Protein AF-A0A7G1ICQ4-F1 (afdb_monomer)

Radius of gyration: 21.96 Å; Cα contacts (8 Å, |Δi|>4): 229; chains: 1; bounding box: 60×56×54 Å

Solvent-accessible surface area (backbone atoms only — not comparable to full-atom values): 13120 Å² total; per-residue (Å²): 96,62,34,91,87,81,59,48,76,36,83,44,78,69,48,77,73,53,69,44,53,67,93,74,69,78,76,54,86,82,47,74,84,52,91,80,72,65,41,74,46,39,30,30,34,24,90,85,79,64,53,70,44,66,67,87,81,74,56,69,68,77,73,56,33,74,75,59,79,82,56,67,66,77,36,67,70,52,43,52,49,32,46,55,47,48,54,52,51,30,64,76,69,65,58,37,68,91,41,75,49,75,39,78,70,33,45,39,30,58,51,56,55,49,40,49,74,68,53,23,43,44,38,44,36,35,75,36,59,59,34,38,52,49,26,57,56,56,43,56,76,70,74,54,89,87,85,85,87,83,90,84,92,73,93,80,81,96,73,89,79,79,67,66,59,87,53,70,85,72,82,80,75,80,80,91,76,90,81,83,85,82,86,73,82,82,85,80,80,83,89,75,88,77,85,84,84,79,86,132

InterPro domains:
  IPR013630 Methyltransferase putative zinc binding domain [PF08421] (3-64)
  IPR029063 S-adenosyl-L-methionine-dependent methyltransferase superfamily [G3DSA:3.40.50.150] (57-157)
  IPR029063 S-adenosyl-L-methionine-dependent methyltransferase superfamily [SSF53335] (33-138)
  IPR038576 Methyltransferase putative zinc binding domain superfamily [G3DSA:6.20.50.110] (1-53)

Secondary structure (DSSP, 8-state):
-B-TTT--B--EEEEEEEEE--TT-PPPTTGGGSPPP-EEEEEEE-TTT--EEE---S-HHHHS-TT----GGG-HHHHHHHHHHHHHHHHHHT--TT--EEEET-TTSTTHHHHHHTT--EEEE-S-HHHHHHHHHHHHHTT------S-------SSS------------PPPP-------PPP----------PPP-

Structure (mmCIF, N/CA/C/O backbone):
data_AF-A0A7G1ICQ4-F1
#
_entry.id   AF-A0A7G1ICQ4-F1
#
loop_
_atom_site.group_PDB
_atom_site.id
_atom_site.type_symbol
_atom_site.label_atom_id
_atom_site.label_alt_id
_atom_site.label_comp_id
_atom_site.label_asym_id
_atom_site.label_entity_id
_atom_site.label_seq_id
_atom_site.pdbx_PDB_ins_code
_atom_site.Cartn_x
_atom_site.Cartn_y
_atom_site.Cartn_z
_atom_sit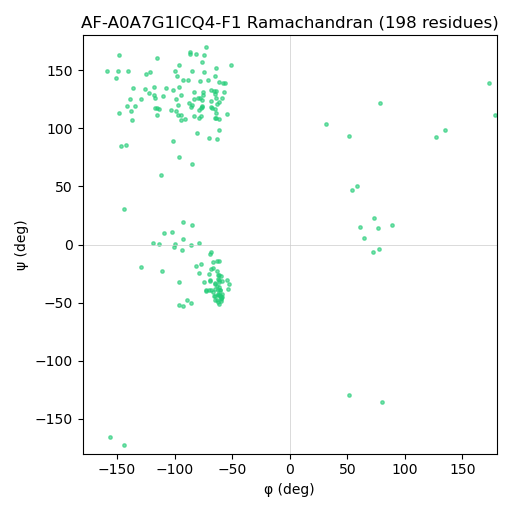e.occupancy
_atom_site.B_iso_or_equiv
_atom_site.auth_seq_id
_atom_site.auth_comp_id
_atom_site.auth_asym_id
_atom_site.auth_atom_id
_atom_site.pdbx_PDB_model_num
ATOM 1 N N . MET A 1 1 ? -2.504 -4.068 -21.170 1.00 90.88 1 MET A N 1
ATOM 2 C CA . MET A 1 1 ? -3.040 -4.763 -19.963 1.00 90.88 1 MET A CA 1
ATOM 3 C C . MET A 1 1 ? -4.542 -4.487 -19.790 1.00 90.88 1 MET A C 1
ATOM 5 O O . MET A 1 1 ? -5.072 -3.654 -20.520 1.00 90.88 1 MET A O 1
ATOM 9 N N . LYS A 1 2 ? -5.242 -5.153 -18.853 1.00 95.88 2 LYS A N 1
ATOM 10 C CA . LYS A 1 2 ? -6.619 -4.782 -18.449 1.00 95.88 2 LYS A CA 1
ATOM 11 C C . LYS A 1 2 ? -6.579 -3.827 -17.253 1.00 95.88 2 LYS A C 1
ATOM 13 O O . LYS A 1 2 ? -5.766 -4.018 -16.357 1.00 95.88 2 LYS A O 1
ATOM 18 N N . CYS A 1 3 ? -7.468 -2.838 -17.227 1.00 96.88 3 CYS A N 1
ATOM 19 C CA . CYS A 1 3 ? -7.590 -1.898 -16.115 1.00 96.88 3 CYS A CA 1
ATOM 20 C C . CYS A 1 3 ? -8.014 -2.628 -14.836 1.00 96.88 3 CYS A C 1
ATOM 22 O O . CYS A 1 3 ? -9.066 -3.271 -14.833 1.00 96.88 3 CYS A O 1
ATOM 24 N N . ARG A 1 4 ? -7.256 -2.468 -13.743 1.00 96.25 4 ARG A N 1
ATOM 25 C CA . ARG A 1 4 ? -7.543 -3.120 -12.450 1.00 96.25 4 ARG A CA 1
ATOM 26 C C . ARG A 1 4 ? -8.875 -2.699 -11.817 1.00 96.25 4 ARG A C 1
ATOM 28 O O . ARG A 1 4 ? -9.423 -3.447 -11.022 1.00 96.25 4 ARG A O 1
ATOM 35 N N . HIS A 1 5 ? -9.413 -1.531 -12.180 1.00 97.31 5 HIS A N 1
ATOM 36 C CA . HIS A 1 5 ? -10.691 -1.049 -11.646 1.00 97.31 5 HIS A CA 1
ATOM 37 C C . HIS A 1 5 ? -11.902 -1.438 -12.506 1.00 97.31 5 HIS A C 1
ATOM 39 O O . HIS A 1 5 ? -12.865 -1.996 -11.993 1.00 97.31 5 HIS A O 1
ATOM 45 N N . CYS A 1 6 ? -11.881 -1.144 -13.814 1.00 97.62 6 CYS A N 1
ATOM 46 C CA . CYS A 1 6 ? -13.064 -1.307 -14.678 1.00 97.62 6 CYS A CA 1
ATOM 47 C C . CYS A 1 6 ? -12.936 -2.394 -15.759 1.00 97.62 6 CYS A C 1
ATOM 49 O O . CYS A 1 6 ? -13.846 -2.554 -16.574 1.00 97.62 6 CYS A O 1
ATOM 51 N N . GLY A 1 7 ? -11.802 -3.098 -15.827 1.00 97.44 7 GLY A N 1
ATOM 52 C CA . GLY A 1 7 ? -11.557 -4.204 -16.760 1.00 97.44 7 GLY A CA 1
ATOM 53 C C . GLY A 1 7 ? -11.354 -3.820 -18.232 1.00 97.44 7 GLY A C 1
ATOM 54 O O . GLY A 1 7 ? -11.008 -4.688 -19.032 1.00 97.44 7 GLY A O 1
ATOM 55 N N . ALA A 1 8 ? -11.541 -2.549 -18.609 1.00 98.00 8 ALA A N 1
ATOM 56 C CA . ALA A 1 8 ? -11.315 -2.080 -19.978 1.00 98.00 8 ALA A CA 1
ATOM 57 C C . ALA A 1 8 ? -9.833 -2.217 -20.396 1.00 98.00 8 ALA A C 1
ATOM 59 O O . ALA A 1 8 ? -8.956 -2.130 -19.529 1.00 98.00 8 ALA A O 1
ATOM 60 N N . PRO A 1 9 ? -9.528 -2.397 -21.695 1.00 97.56 9 PRO A N 1
ATOM 61 C CA . PRO A 1 9 ? -8.155 -2.339 -22.192 1.00 97.56 9 PRO A CA 1
ATOM 62 C C . PRO A 1 9 ? -7.478 -1.009 -21.840 1.00 97.56 9 PRO A C 1
ATOM 64 O O . PRO A 1 9 ? -8.095 0.057 -21.909 1.00 97.56 9 PRO A O 1
ATOM 67 N N . VAL A 1 10 ? -6.209 -1.084 -21.439 1.00 97.50 10 VAL A N 1
ATOM 68 C CA . VAL A 1 10 ? -5.360 0.078 -21.155 1.00 97.50 10 VAL A CA 1
ATOM 69 C C . VAL A 1 10 ? -4.201 0.079 -22.142 1.00 97.50 10 VAL A C 1
ATOM 71 O O . VAL A 1 10 ? -3.404 -0.863 -22.155 1.00 97.50 10 VAL A O 1
ATOM 74 N N . GLU A 1 11 ? -4.147 1.134 -22.953 1.00 94.06 11 GLU A N 1
ATOM 75 C CA . GLU A 1 11 ? -3.219 1.280 -24.085 1.00 94.06 11 GLU A CA 1
ATOM 76 C C . GLU A 1 11 ? -2.461 2.616 -24.062 1.00 94.06 11 GLU A C 1
ATOM 78 O O . GLU A 1 11 ? -1.413 2.744 -24.689 1.00 94.06 11 GLU A O 1
ATOM 83 N N . HIS A 1 12 ? -2.962 3.619 -23.333 1.00 96.56 12 HIS A N 1
ATOM 84 C CA . HIS A 1 12 ? -2.341 4.939 -23.299 1.00 96.56 12 HIS A CA 1
ATOM 85 C C . HIS A 1 12 ? -1.235 4.991 -22.250 1.00 96.56 12 HIS A C 1
ATOM 87 O O . HIS A 1 12 ? -1.501 4.844 -21.054 1.00 96.56 12 HIS A O 1
ATOM 93 N N . SER A 1 13 ? -0.008 5.245 -22.705 1.00 96.88 13 SER A N 1
ATOM 94 C CA . SER A 1 13 ? 1.102 5.591 -21.820 1.00 96.88 13 SER A CA 1
ATOM 95 C C . SER A 1 13 ? 0.836 6.943 -21.160 1.00 96.88 13 SER A C 1
ATOM 97 O O . SER A 1 13 ? 0.450 7.901 -21.832 1.00 96.88 13 SER A O 1
ATOM 99 N N . PHE A 1 14 ? 1.014 6.999 -19.842 1.00 97.44 14 PHE A N 1
ATOM 100 C CA . PHE A 1 14 ? 0.982 8.232 -19.062 1.00 97.44 14 PHE A CA 1
ATOM 101 C C . PHE A 1 14 ? 2.407 8.756 -18.859 1.00 97.44 14 PHE A C 1
ATOM 103 O O . PHE A 1 14 ? 2.697 9.900 -19.197 1.00 97.44 14 PHE A O 1
ATOM 110 N N . VAL A 1 15 ? 3.309 7.899 -18.368 1.00 97.81 15 VAL A N 1
ATOM 111 C CA . VAL A 1 15 ? 4.748 8.177 -18.278 1.00 97.81 15 VAL A CA 1
ATOM 112 C C . VAL A 1 15 ? 5.549 6.876 -18.378 1.00 97.81 15 VAL A C 1
ATOM 114 O O . VAL A 1 15 ? 5.134 5.840 -17.855 1.00 97.81 15 VAL A O 1
ATOM 117 N N . ASP A 1 16 ? 6.704 6.937 -19.040 1.00 96.50 16 ASP A N 1
ATOM 118 C CA . ASP A 1 16 ? 7.713 5.872 -19.053 1.00 96.50 16 ASP A CA 1
ATOM 119 C C . ASP A 1 16 ? 8.977 6.404 -18.367 1.00 96.50 16 ASP A C 1
ATOM 121 O O . ASP A 1 16 ? 9.559 7.395 -18.814 1.00 96.50 16 ASP A O 1
ATOM 125 N N . LEU A 1 17 ? 9.357 5.782 -17.250 1.00 96.62 17 LEU A N 1
ATOM 126 C CA . LEU A 1 17 ? 10.527 6.148 -16.449 1.00 96.62 17 LEU A CA 1
ATOM 127 C C . LEU A 1 17 ? 11.716 5.202 -16.695 1.00 96.62 17 LEU A C 1
ATOM 129 O O . LEU A 1 17 ? 12.707 5.254 -15.969 1.00 96.62 17 LEU A O 1
ATOM 133 N N . GLY A 1 18 ? 11.644 4.346 -17.718 1.00 96.06 18 GLY A N 1
ATOM 134 C CA . GLY A 1 18 ? 12.684 3.381 -18.050 1.00 96.06 18 GLY A CA 1
ATOM 135 C C . GLY A 1 18 ? 12.629 2.142 -17.162 1.00 96.06 18 GLY A C 1
ATOM 136 O O . GLY A 1 18 ? 11.566 1.562 -16.955 1.00 96.06 18 GLY A O 1
ATOM 137 N N . PHE A 1 19 ? 13.789 1.703 -16.676 1.00 95.94 19 PHE A N 1
ATOM 138 C CA . PHE A 1 19 ? 13.932 0.514 -15.836 1.00 95.94 19 PHE A CA 1
ATOM 139 C C . PHE A 1 19 ? 14.478 0.913 -14.468 1.00 95.94 19 PHE A C 1
ATOM 141 O O . PHE A 1 19 ? 15.427 1.692 -14.395 1.00 95.94 19 PHE A O 1
ATOM 148 N N . ALA A 1 20 ? 13.901 0.367 -13.400 1.00 94.00 20 ALA A N 1
ATOM 149 C CA . ALA A 1 20 ? 14.304 0.647 -12.025 1.00 94.00 20 ALA A CA 1
ATOM 150 C C . ALA A 1 20 ? 14.258 -0.631 -11.165 1.00 94.00 20 ALA A C 1
ATOM 152 O O . ALA A 1 20 ? 13.432 -1.512 -11.442 1.00 94.00 20 ALA A O 1
ATOM 153 N N . PRO A 1 21 ? 15.123 -0.755 -10.145 1.00 92.50 21 PRO A N 1
ATOM 154 C CA . PRO A 1 21 ? 15.023 -1.832 -9.169 1.00 92.50 21 PRO A CA 1
ATOM 155 C C . PRO A 1 21 ? 13.850 -1.582 -8.201 1.00 92.50 21 PRO A C 1
ATOM 157 O O . PRO A 1 21 ? 13.347 -0.454 -8.111 1.00 92.50 21 PRO A O 1
ATOM 160 N N . PRO A 1 22 ? 13.387 -2.605 -7.459 1.00 90.62 22 PRO A N 1
ATOM 161 C CA . PRO A 1 22 ? 12.436 -2.407 -6.368 1.00 90.62 22 PRO A CA 1
ATOM 162 C C . PRO A 1 22 ? 12.977 -1.418 -5.328 1.00 90.62 22 PRO A C 1
ATOM 164 O O . PRO A 1 22 ? 14.092 -1.567 -4.839 1.00 90.62 22 PRO A O 1
ATOM 167 N N . SER A 1 23 ? 12.171 -0.427 -4.942 1.00 89.19 23 SER A N 1
ATOM 168 C CA . SER A 1 23 ? 12.633 0.701 -4.114 1.00 89.19 23 SER A CA 1
ATOM 169 C C . SER A 1 23 ? 13.158 0.312 -2.730 1.00 89.19 23 SER A C 1
ATOM 171 O O . SER A 1 23 ? 13.961 1.045 -2.159 1.00 89.19 23 SER A O 1
ATOM 173 N N . ASN A 1 24 ? 12.685 -0.814 -2.190 1.00 87.06 24 ASN A N 1
ATOM 174 C CA . ASN A 1 24 ? 12.998 -1.272 -0.835 1.00 87.06 24 ASN A CA 1
ATOM 175 C C . ASN A 1 24 ? 13.916 -2.509 -0.825 1.00 87.06 24 ASN A C 1
ATOM 177 O O . ASN A 1 24 ? 14.110 -3.108 0.230 1.00 87.06 24 ASN A O 1
ATOM 181 N N . ALA A 1 25 ? 14.474 -2.904 -1.975 1.00 86.75 25 ALA A N 1
ATOM 182 C CA . ALA A 1 25 ? 15.433 -4.004 -2.076 1.00 86.75 25 ALA A CA 1
ATOM 183 C C . ALA A 1 25 ? 16.858 -3.504 -1.784 1.00 86.75 25 ALA A C 1
ATOM 185 O O . ALA A 1 25 ? 17.694 -3.388 -2.677 1.00 86.75 25 ALA A O 1
ATOM 186 N N . TYR A 1 26 ? 17.122 -3.147 -0.525 1.00 88.00 26 TYR A N 1
ATOM 187 C CA . TYR A 1 26 ? 18.442 -2.676 -0.107 1.00 88.00 26 TYR A CA 1
ATOM 188 C C . TYR A 1 26 ? 19.495 -3.781 -0.254 1.00 88.00 26 TYR A C 1
ATOM 190 O O . TYR A 1 26 ? 19.292 -4.901 0.205 1.00 88.00 26 TYR A O 1
ATOM 198 N N . LEU A 1 27 ? 20.631 -3.447 -0.867 1.00 89.44 27 LEU A N 1
ATOM 199 C CA . LEU A 1 27 ? 21.744 -4.373 -1.079 1.00 89.44 27 LEU A CA 1
ATOM 200 C C . LEU A 1 27 ? 22.714 -4.361 0.106 1.00 89.44 27 LEU A C 1
ATOM 202 O O . LEU A 1 27 ? 23.044 -3.294 0.639 1.00 89.44 27 LEU A O 1
ATOM 206 N N . HIS A 1 28 ? 23.246 -5.527 0.473 1.00 89.44 28 HIS A N 1
ATOM 207 C CA . HIS A 1 28 ? 24.395 -5.612 1.367 1.00 89.44 28 HIS A CA 1
ATOM 208 C C . HIS A 1 28 ? 25.704 -5.382 0.604 1.00 89.44 28 HIS A C 1
ATOM 210 O O . HIS A 1 28 ? 25.773 -5.454 -0.623 1.00 89.44 28 HIS A O 1
ATOM 216 N N . ALA A 1 29 ? 26.788 -5.113 1.337 1.00 93.69 29 ALA A N 1
ATOM 217 C CA . ALA A 1 29 ? 28.098 -4.862 0.732 1.00 93.69 29 ALA A CA 1
ATOM 218 C C . ALA A 1 29 ? 28.594 -6.043 -0.127 1.00 93.69 29 ALA A C 1
ATOM 220 O O . ALA A 1 29 ? 29.299 -5.844 -1.118 1.00 93.69 29 ALA A O 1
ATOM 221 N N . GLU A 1 30 ? 28.217 -7.267 0.242 1.00 93.25 30 GLU A N 1
ATOM 222 C CA . GLU A 1 30 ? 28.532 -8.486 -0.505 1.00 93.25 30 GLU A CA 1
ATOM 223 C C . GLU A 1 30 ? 27.786 -8.569 -1.847 1.00 93.25 30 GLU A C 1
ATOM 225 O O . GLU A 1 30 ? 28.346 -9.083 -2.821 1.00 93.25 30 GLU A O 1
ATOM 230 N N . ASP A 1 31 ? 26.586 -7.986 -1.926 1.00 91.25 31 ASP A N 1
ATOM 231 C CA . ASP A 1 31 ? 25.706 -8.031 -3.098 1.00 91.25 31 ASP A CA 1
ATOM 232 C C . ASP A 1 31 ? 26.141 -7.088 -4.219 1.00 91.25 31 ASP A C 1
ATOM 234 O O . ASP A 1 31 ? 25.761 -7.274 -5.371 1.00 91.25 31 ASP A O 1
ATOM 238 N N . LEU A 1 32 ? 27.009 -6.115 -3.926 1.00 92.06 32 LEU A N 1
ATOM 239 C CA . LEU A 1 32 ? 27.441 -5.083 -4.880 1.00 92.06 32 LEU A CA 1
ATOM 240 C C . LEU A 1 32 ? 28.169 -5.630 -6.119 1.00 92.06 32 LEU A C 1
ATOM 242 O O . LEU A 1 32 ? 28.385 -4.902 -7.087 1.00 92.06 32 LEU A O 1
ATOM 246 N N . ARG A 1 33 ? 28.600 -6.897 -6.088 1.00 93.38 33 ARG A N 1
ATOM 247 C CA . ARG A 1 33 ? 29.229 -7.583 -7.230 1.00 93.38 33 ARG A CA 1
ATOM 248 C C . ARG A 1 33 ? 28.275 -8.515 -7.977 1.00 93.38 33 ARG A C 1
ATOM 250 O O . ARG A 1 33 ? 28.689 -9.127 -8.962 1.00 93.38 33 ARG A O 1
ATOM 257 N N . HIS A 1 34 ? 27.037 -8.646 -7.515 1.00 92.06 34 HIS A N 1
ATOM 258 C CA . HIS A 1 34 ? 26.006 -9.459 -8.142 1.00 92.06 34 HIS A CA 1
ATOM 259 C C . HIS A 1 34 ? 25.110 -8.604 -9.055 1.00 92.06 34 HIS A C 1
ATOM 261 O O . HIS A 1 34 ? 25.013 -7.391 -8.875 1.00 92.06 34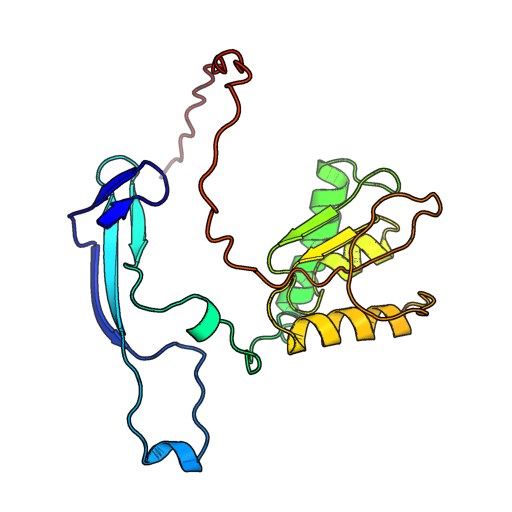 HIS A O 1
ATOM 267 N N . PRO A 1 35 ? 24.483 -9.206 -10.081 1.00 91.44 35 PRO A N 1
ATOM 268 C CA . PRO A 1 35 ? 23.499 -8.504 -10.896 1.00 91.44 35 PRO A CA 1
ATOM 269 C C . PRO A 1 35 ? 22.296 -8.053 -10.064 1.00 91.44 35 PRO A C 1
ATOM 271 O O . PRO A 1 35 ? 21.786 -8.818 -9.248 1.00 91.44 35 PRO A O 1
ATOM 274 N N . GLU A 1 36 ? 21.801 -6.850 -10.342 1.00 92.31 36 GLU A N 1
ATOM 275 C CA . GLU A 1 36 ? 20.601 -6.297 -9.717 1.00 92.31 36 GLU A CA 1
ATOM 276 C C . GLU A 1 36 ? 19.391 -6.412 -10.654 1.00 92.31 36 GLU A C 1
ATOM 278 O O . GLU A 1 36 ? 19.456 -6.083 -11.847 1.00 92.31 36 GLU A O 1
ATOM 283 N N . VAL A 1 37 ? 18.271 -6.886 -10.109 1.00 91.25 37 VAL A N 1
ATOM 284 C CA . VAL A 1 37 ? 17.022 -7.057 -10.857 1.00 91.25 37 VAL A CA 1
ATOM 285 C C . VAL A 1 37 ? 16.359 -5.702 -11.084 1.00 91.25 37 VAL A C 1
ATOM 287 O O . VAL A 1 37 ? 16.157 -4.928 -10.155 1.00 91.25 37 VAL A O 1
ATOM 290 N N . HIS A 1 38 ? 15.967 -5.449 -12.331 1.00 94.19 38 HIS A N 1
ATOM 291 C CA . HIS A 1 38 ? 15.269 -4.237 -12.743 1.00 94.19 38 HIS A CA 1
ATOM 292 C C . HIS A 1 38 ? 13.954 -4.578 -13.445 1.00 94.19 38 HIS A C 1
ATOM 294 O O . HIS A 1 38 ? 13.879 -5.546 -14.206 1.00 94.19 38 HIS A O 1
ATOM 300 N N . TYR A 1 39 ? 12.947 -3.727 -13.263 1.00 93.50 39 TYR A N 1
ATOM 301 C CA . TYR A 1 39 ? 11.642 -3.842 -13.912 1.00 93.50 39 TYR A CA 1
ATOM 302 C C . TYR A 1 39 ? 11.337 -2.584 -14.733 1.00 93.50 39 TYR A C 1
ATOM 304 O O . TYR A 1 39 ? 11.759 -1.490 -14.345 1.00 93.50 39 TYR A O 1
ATOM 312 N N . PRO A 1 40 ? 10.594 -2.692 -15.851 1.00 95.06 40 PRO A N 1
ATOM 313 C CA . PRO A 1 40 ? 10.087 -1.515 -16.543 1.00 95.06 40 PRO A CA 1
ATOM 314 C C . PRO A 1 40 ? 9.152 -0.716 -15.624 1.00 95.06 40 PRO A C 1
ATOM 316 O O . PRO A 1 40 ? 8.126 -1.226 -15.170 1.00 95.06 40 PRO A O 1
ATOM 319 N N . LEU A 1 41 ? 9.471 0.554 -15.389 1.00 95.12 41 LEU A N 1
ATOM 320 C CA . LEU A 1 41 ? 8.645 1.481 -14.626 1.00 95.12 41 LEU A CA 1
ATOM 321 C C . LEU A 1 41 ? 7.791 2.307 -15.589 1.00 95.12 41 LEU A C 1
ATOM 323 O O . LEU A 1 41 ? 8.052 3.478 -15.873 1.00 95.12 41 LEU A O 1
ATOM 327 N N . ARG A 1 42 ? 6.758 1.649 -16.115 1.00 95.12 42 ARG A N 1
ATOM 328 C CA . ARG A 1 42 ? 5.773 2.251 -17.014 1.00 95.12 42 ARG A CA 1
ATOM 329 C C . ARG A 1 42 ? 4.451 2.441 -16.310 1.00 95.12 42 ARG A C 1
ATOM 331 O O . ARG A 1 42 ? 3.939 1.535 -15.652 1.00 95.12 42 ARG A O 1
ATOM 338 N N . VAL A 1 43 ? 3.882 3.620 -16.499 1.00 96.94 43 VAL A N 1
ATOM 339 C CA . VAL A 1 43 ? 2.586 3.996 -15.957 1.00 96.94 43 VAL A CA 1
ATOM 340 C C . VAL A 1 43 ? 1.652 4.282 -17.119 1.00 96.94 43 VAL A C 1
ATOM 342 O O . VAL A 1 43 ? 1.966 5.069 -18.012 1.00 96.94 43 VAL A O 1
ATOM 345 N N . LEU A 1 44 ? 0.483 3.656 -17.096 1.00 97.38 44 LEU A N 1
ATOM 346 C CA . LEU A 1 44 ? -0.559 3.839 -18.092 1.00 97.38 44 LEU A CA 1
ATOM 347 C C . LEU A 1 44 ? -1.804 4.458 -17.467 1.00 97.38 44 LEU A C 1
ATOM 349 O O . LEU A 1 44 ? -2.027 4.370 -16.260 1.00 97.38 44 LEU A O 1
ATOM 353 N N . VAL A 1 45 ? -2.652 5.040 -18.310 1.00 98.25 45 VAL A N 1
ATOM 354 C CA . VAL A 1 45 ? -3.934 5.617 -17.902 1.00 98.25 45 VAL A CA 1
ATOM 355 C C . VAL A 1 45 ? -5.091 4.979 -18.663 1.00 98.25 45 VAL A C 1
ATOM 357 O O . VAL A 1 45 ? -5.089 4.851 -19.889 1.00 98.25 45 VAL A O 1
ATOM 360 N N . CYS A 1 46 ? -6.117 4.557 -17.927 1.00 98.12 46 CYS A N 1
ATOM 361 C CA . CYS A 1 46 ? -7.339 4.034 -18.525 1.00 98.12 46 CYS A CA 1
ATOM 362 C C . CYS A 1 46 ? -8.203 5.181 -19.071 1.00 98.12 46 CYS A C 1
ATOM 364 O O . CYS A 1 46 ? -8.701 5.987 -18.292 1.00 98.12 46 CYS A O 1
ATOM 366 N N . HIS A 1 47 ? -8.486 5.210 -20.376 1.00 97.31 47 HIS A N 1
ATOM 367 C CA . HIS A 1 47 ? -9.351 6.245 -20.972 1.00 97.31 47 HIS A CA 1
ATOM 368 C C . HIS A 1 47 ? -10.819 6.177 -20.508 1.00 97.31 47 HIS A C 1
ATOM 370 O O . HIS A 1 47 ? -11.584 7.110 -20.729 1.00 97.31 47 HIS A O 1
ATOM 376 N N . ARG A 1 48 ? -11.242 5.058 -19.898 1.00 98.12 48 ARG A N 1
ATOM 377 C CA . ARG A 1 48 ? -12.632 4.848 -19.469 1.00 98.12 48 ARG A CA 1
ATOM 378 C C . ARG A 1 48 ? -12.901 5.341 -18.050 1.00 98.12 48 ARG A C 1
ATOM 380 O O . ARG A 1 48 ? -13.916 5.985 -17.818 1.00 98.12 48 ARG A O 1
ATOM 387 N N . CYS A 1 49 ? -12.036 4.988 -17.099 1.00 97.88 49 CYS A N 1
ATOM 388 C CA . CYS A 1 49 ? -12.224 5.316 -15.680 1.00 97.88 49 CYS A CA 1
ATOM 389 C C . CYS A 1 49 ? -11.110 6.190 -15.096 1.00 97.88 49 CYS A C 1
ATOM 391 O O . CYS A 1 49 ? -11.130 6.454 -13.900 1.00 97.88 49 CYS A O 1
ATOM 393 N N . TRP A 1 50 ? -10.127 6.583 -15.909 1.00 97.75 50 TRP A N 1
ATOM 394 C CA . TRP A 1 50 ? -9.007 7.448 -15.530 1.00 97.75 50 TRP A CA 1
ATOM 395 C C . TRP A 1 50 ? -8.090 6.904 -14.430 1.00 97.75 50 TRP A C 1
ATOM 397 O O . TRP A 1 50 ? -7.265 7.640 -13.900 1.00 97.75 50 TRP A O 1
ATOM 407 N N . LEU A 1 51 ? -8.167 5.601 -14.127 1.00 98.25 51 LEU A N 1
ATOM 408 C CA . LEU A 1 51 ? -7.193 4.964 -13.244 1.00 98.25 51 LEU A CA 1
ATOM 409 C C . LEU A 1 51 ? -5.814 4.985 -13.912 1.00 98.25 51 LEU A C 1
ATOM 411 O O . LEU A 1 51 ? -5.610 4.337 -14.948 1.00 98.25 51 LEU A O 1
ATOM 415 N N . VAL A 1 52 ? -4.892 5.692 -13.268 1.00 97.81 52 VAL A N 1
ATOM 416 C CA . VAL A 1 52 ? -3.456 5.659 -13.536 1.00 97.81 52 VAL A CA 1
ATOM 417 C C . VAL A 1 52 ? -2.865 4.466 -12.784 1.00 97.81 52 VAL A C 1
ATOM 419 O O . VAL A 1 52 ? -3.102 4.314 -11.588 1.00 97.81 52 VAL A O 1
ATOM 422 N N . GLN A 1 53 ? -2.163 3.576 -13.482 1.00 96.75 53 GLN A N 1
ATOM 423 C CA . GLN A 1 53 ? -1.665 2.321 -12.914 1.00 96.75 53 GLN A CA 1
ATOM 424 C C . GLN A 1 53 ? -0.355 1.884 -13.566 1.00 96.75 53 GLN A C 1
ATOM 426 O O . GLN A 1 53 ? -0.120 2.152 -14.744 1.00 96.75 53 GLN A O 1
ATOM 431 N N . THR A 1 54 ? 0.480 1.194 -12.796 1.00 94.50 54 THR A N 1
ATOM 432 C CA . THR A 1 54 ? 1.664 0.504 -13.308 1.00 94.50 54 THR A CA 1
ATOM 433 C C . THR A 1 54 ? 1.277 -0.792 -14.009 1.00 94.50 54 THR A C 1
ATOM 435 O O . THR A 1 54 ? 0.229 -1.378 -13.727 1.00 94.50 54 THR A O 1
ATOM 438 N N . GLU A 1 55 ? 2.136 -1.263 -14.902 1.00 89.94 55 GLU A N 1
ATOM 439 C CA . GLU A 1 55 ? 2.119 -2.666 -15.320 1.00 89.94 55 GLU A CA 1
ATOM 440 C C . GLU A 1 55 ? 2.711 -3.548 -14.207 1.00 89.94 55 GLU A C 1
ATOM 442 O O . GLU A 1 55 ? 3.600 -3.111 -13.475 1.00 89.94 55 GLU A O 1
ATOM 447 N N . ASP A 1 56 ? 2.230 -4.787 -14.072 1.00 84.31 56 ASP A N 1
ATOM 448 C CA . ASP A 1 56 ? 2.801 -5.752 -13.124 1.00 84.31 56 ASP A CA 1
ATOM 449 C C . ASP A 1 56 ? 3.892 -6.574 -13.803 1.00 84.31 56 ASP A C 1
ATOM 451 O O . ASP A 1 56 ? 3.605 -7.447 -14.624 1.00 84.31 56 ASP A O 1
ATOM 455 N N . TYR A 1 57 ? 5.140 -6.298 -13.434 1.00 86.00 57 TYR A N 1
ATOM 456 C CA . TYR A 1 57 ? 6.298 -7.097 -13.838 1.00 86.00 57 TYR A CA 1
ATOM 457 C C . TYR A 1 57 ? 6.925 -7.876 -12.673 1.00 86.00 57 TYR A C 1
ATOM 459 O O . TYR A 1 57 ? 7.577 -8.888 -12.918 1.00 86.00 57 TYR A O 1
ATOM 467 N N . ALA A 1 58 ? 6.712 -7.428 -11.432 1.00 83.81 58 ALA A N 1
ATOM 468 C CA . ALA A 1 58 ? 7.190 -8.082 -10.216 1.00 83.81 58 ALA A CA 1
ATOM 469 C C . ALA A 1 58 ? 6.073 -8.898 -9.556 1.00 83.81 58 ALA A C 1
ATOM 471 O O . ALA A 1 58 ? 4.892 -8.543 -9.644 1.00 83.81 58 ALA A O 1
ATOM 472 N N . ARG A 1 59 ? 6.440 -9.986 -8.875 1.00 83.06 59 ARG A N 1
ATOM 473 C CA . ARG A 1 59 ? 5.495 -10.758 -8.052 1.00 83.06 59 ARG A CA 1
ATOM 474 C C . ARG A 1 59 ? 5.369 -10.142 -6.654 1.00 83.06 59 ARG A C 1
ATOM 476 O O . ARG A 1 59 ? 6.354 -9.599 -6.158 1.00 83.06 59 ARG A O 1
ATOM 483 N N . PRO A 1 60 ? 4.209 -10.235 -5.978 1.00 80.69 60 PRO A N 1
ATOM 484 C CA . PRO A 1 60 ? 4.051 -9.694 -4.626 1.00 80.69 60 PRO A CA 1
ATOM 485 C C . PRO A 1 60 ? 5.110 -10.201 -3.640 1.00 80.69 60 PRO A C 1
ATOM 487 O O . PRO A 1 60 ? 5.621 -9.426 -2.838 1.00 80.69 60 PRO A O 1
ATOM 490 N N . GLU A 1 61 ? 5.499 -11.472 -3.739 1.00 78.94 61 GLU A N 1
ATOM 491 C CA . GLU A 1 61 ? 6.490 -12.093 -2.854 1.00 78.94 61 GLU A CA 1
ATOM 492 C C . GLU A 1 61 ? 7.910 -11.530 -3.054 1.00 78.94 61 GLU A C 1
ATOM 494 O O . GLU A 1 61 ? 8.739 -11.627 -2.154 1.00 78.94 61 GLU A O 1
ATOM 499 N N . GLU A 1 62 ? 8.191 -10.922 -4.213 1.00 80.19 62 GLU A N 1
ATOM 500 C CA . GLU A 1 62 ? 9.462 -10.238 -4.501 1.00 80.19 62 GLU A CA 1
ATOM 501 C C . GLU A 1 62 ? 9.511 -8.837 -3.869 1.00 80.19 62 GLU A C 1
ATOM 503 O O . GLU A 1 62 ? 10.591 -8.319 -3.600 1.00 80.19 62 GLU A O 1
ATOM 508 N N . LEU A 1 63 ? 8.349 -8.219 -3.623 1.00 79.94 63 LEU A N 1
ATOM 509 C CA . LEU A 1 63 ? 8.232 -6.869 -3.059 1.00 79.94 63 LEU A CA 1
ATOM 510 C C . LEU A 1 63 ? 8.024 -6.881 -1.537 1.00 79.94 63 LEU A C 1
ATOM 512 O O . LEU A 1 63 ? 8.483 -5.974 -0.844 1.00 79.94 63 LEU A O 1
ATOM 516 N N . PHE A 1 64 ? 7.346 -7.907 -1.023 1.00 78.69 64 PHE A N 1
ATOM 517 C CA . PHE A 1 64 ? 7.033 -8.099 0.396 1.00 78.69 64 PHE A CA 1
ATOM 518 C C . PHE A 1 64 ? 7.803 -9.303 0.952 1.00 78.69 64 PHE A C 1
ATOM 520 O O . PHE A 1 64 ? 7.217 -10.301 1.378 1.00 78.69 64 PHE A O 1
ATOM 527 N N . SER A 1 65 ? 9.135 -9.234 0.883 1.00 77.25 65 SER A N 1
ATOM 528 C CA . SER A 1 65 ? 10.014 -10.284 1.403 1.00 77.25 65 SER A CA 1
ATOM 529 C C . SER A 1 65 ? 10.051 -10.291 2.939 1.00 77.25 65 SER A C 1
ATOM 531 O O . SER A 1 65 ? 9.573 -9.375 3.607 1.00 77.25 65 SER A O 1
ATOM 533 N N . ALA A 1 66 ? 10.655 -11.329 3.524 1.00 70.44 66 ALA A N 1
ATOM 534 C CA . ALA A 1 66 ? 10.870 -11.398 4.972 1.00 70.44 66 ALA A CA 1
ATOM 535 C C . ALA A 1 66 ? 11.721 -10.228 5.510 1.00 70.44 66 ALA A C 1
ATOM 537 O O . ALA A 1 66 ? 11.544 -9.827 6.661 1.00 70.44 66 ALA A O 1
ATOM 538 N N . ASP A 1 67 ? 12.580 -9.660 4.660 1.00 69.94 67 ASP A N 1
ATOM 539 C CA . ASP A 1 67 ? 13.484 -8.551 4.977 1.00 69.94 67 ASP A CA 1
ATOM 540 C C . ASP A 1 67 ? 12.873 -7.178 4.656 1.00 69.94 67 ASP A C 1
ATOM 542 O O . ASP A 1 67 ? 13.589 -6.187 4.510 1.00 69.94 67 ASP A O 1
ATOM 546 N N . TYR A 1 68 ? 11.544 -7.095 4.532 1.00 72.50 68 TYR A N 1
ATOM 547 C CA . TYR A 1 68 ? 10.844 -5.832 4.328 1.00 72.50 68 TYR A CA 1
ATOM 548 C C . TYR A 1 68 ? 11.224 -4.828 5.427 1.00 72.50 68 TYR A C 1
ATOM 550 O O . TYR A 1 68 ? 10.906 -4.992 6.606 1.00 72.50 68 TYR A O 1
ATOM 558 N N . ALA A 1 69 ? 11.939 -3.781 5.021 1.00 75.38 69 ALA A N 1
ATOM 559 C CA . ALA A 1 69 ? 12.626 -2.879 5.940 1.00 75.38 69 ALA A CA 1
ATOM 560 C C . ALA A 1 69 ? 11.745 -1.737 6.475 1.00 75.38 69 ALA A C 1
ATOM 562 O O . ALA A 1 69 ? 12.223 -0.896 7.238 1.00 75.38 69 ALA A O 1
ATOM 563 N N . TYR A 1 70 ? 10.477 -1.658 6.063 1.00 80.50 70 TYR A N 1
ATOM 564 C CA . TYR A 1 70 ? 9.622 -0.519 6.383 1.00 80.50 70 TYR A CA 1
ATOM 565 C C . TYR A 1 70 ? 8.696 -0.802 7.573 1.00 80.50 70 TYR A C 1
ATOM 567 O O . TYR A 1 70 ? 7.772 -1.614 7.496 1.00 80.50 70 TYR A O 1
ATOM 575 N N . PHE A 1 71 ? 8.930 -0.058 8.653 1.00 84.38 71 PHE A N 1
ATOM 576 C CA . PHE A 1 71 ? 8.129 -0.052 9.875 1.00 84.38 71 PHE A CA 1
ATOM 577 C C . PHE A 1 71 ? 7.446 1.307 10.019 1.00 84.38 71 PHE A C 1
ATOM 579 O O . PHE A 1 71 ? 8.118 2.337 10.159 1.00 84.38 71 PHE A O 1
ATOM 586 N N . SER A 1 72 ? 6.116 1.328 9.987 1.00 85.00 72 SER A N 1
ATOM 587 C CA . SER A 1 72 ? 5.322 2.559 10.049 1.00 85.00 72 SER A CA 1
ATOM 588 C C . SER A 1 72 ? 5.512 3.324 11.359 1.00 85.00 72 SER A C 1
ATOM 590 O O . SER A 1 72 ? 5.442 4.554 11.368 1.00 85.00 72 SER A O 1
ATOM 592 N N . SER A 1 73 ? 5.809 2.632 12.461 1.00 84.50 73 SER A N 1
ATOM 593 C CA . SER A 1 73 ? 6.037 3.259 13.767 1.00 84.50 73 SER A CA 1
ATOM 594 C C . SER A 1 73 ? 7.326 4.082 13.873 1.00 84.50 73 SER A C 1
ATOM 596 O O . SER A 1 73 ? 7.500 4.809 14.851 1.00 84.50 73 SER A O 1
ATOM 598 N N . THR A 1 74 ? 8.211 4.036 12.872 1.00 87.94 74 THR A N 1
ATOM 599 C CA . THR A 1 74 ? 9.462 4.820 12.862 1.00 87.94 74 THR A CA 1
ATOM 600 C C . THR A 1 74 ? 9.241 6.333 12.767 1.00 87.94 74 THR A C 1
ATOM 602 O O . THR A 1 74 ? 10.119 7.107 13.146 1.00 87.94 74 THR A O 1
ATOM 605 N N . SER A 1 75 ? 8.073 6.777 12.293 1.00 92.56 75 SER A N 1
ATOM 606 C CA . SER A 1 75 ? 7.724 8.193 12.161 1.00 92.56 75 SER A CA 1
ATOM 607 C C . SER A 1 75 ? 6.779 8.641 13.279 1.00 92.56 75 SER A C 1
ATOM 609 O O . SER A 1 75 ? 5.626 8.216 13.342 1.00 92.56 75 SER A O 1
ATOM 611 N N . SER A 1 76 ? 7.234 9.560 14.137 1.00 92.94 76 SER A N 1
ATOM 612 C CA . SER A 1 76 ? 6.396 10.117 15.210 1.00 92.94 76 SER A CA 1
ATOM 613 C C . SER A 1 76 ? 5.184 10.878 14.669 1.00 92.94 76 SER A C 1
ATOM 615 O O . SER A 1 76 ? 4.082 10.722 15.185 1.00 92.94 76 SER A O 1
ATOM 617 N N . THR A 1 77 ? 5.355 11.635 13.583 1.00 95.75 77 THR A N 1
ATOM 618 C CA . THR A 1 77 ? 4.253 12.357 12.930 1.00 95.75 77 THR A CA 1
ATOM 619 C C . THR A 1 77 ? 3.222 11.402 12.331 1.00 95.75 77 THR A C 1
ATOM 621 O O . THR A 1 77 ? 2.028 11.692 12.355 1.00 95.75 77 THR A O 1
ATOM 624 N N . TRP A 1 78 ? 3.653 10.239 11.833 1.00 95.69 78 TRP A N 1
ATOM 625 C CA . TRP A 1 78 ? 2.740 9.1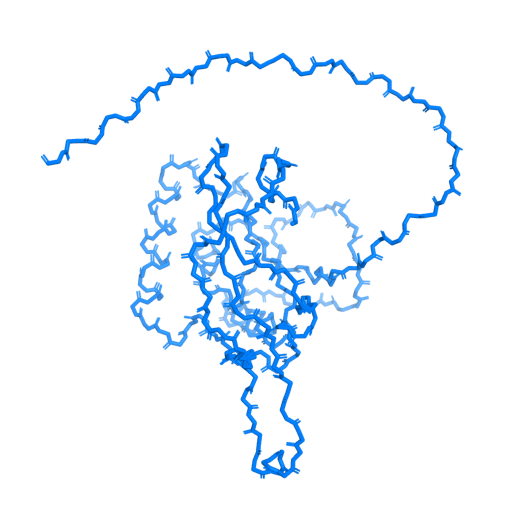99 11.362 1.00 95.69 78 TRP A CA 1
ATOM 626 C C . TRP A 1 78 ? 1.973 8.537 12.510 1.00 95.69 78 TRP A C 1
ATOM 628 O O . TRP A 1 78 ? 0.775 8.294 12.386 1.00 95.69 78 TRP A O 1
ATOM 638 N N . LEU A 1 79 ? 2.627 8.303 13.651 1.00 95.00 79 LEU A N 1
ATOM 639 C CA . LEU A 1 79 ? 1.967 7.796 14.856 1.00 95.00 79 LEU A CA 1
ATOM 640 C C . LEU A 1 79 ? 0.909 8.768 15.392 1.00 95.00 79 LEU A C 1
ATOM 642 O O . LEU A 1 79 ? -0.192 8.341 15.733 1.00 95.00 79 LEU A O 1
ATOM 646 N N . GLU A 1 80 ? 1.218 10.064 15.431 1.00 96.38 80 GLU A N 1
ATOM 647 C CA . GLU A 1 80 ? 0.263 11.112 15.812 1.00 96.38 80 GLU A CA 1
ATOM 648 C C . GLU A 1 80 ? -0.926 11.162 14.847 1.00 96.38 80 GLU A C 1
ATOM 650 O O . GLU A 1 80 ? -2.081 11.220 15.276 1.00 96.38 80 GLU A O 1
ATOM 655 N N . HIS A 1 81 ? -0.658 11.070 13.541 1.00 97.56 81 HIS A N 1
ATOM 656 C CA . HIS A 1 81 ? -1.704 10.984 12.529 1.00 97.56 81 HIS A CA 1
ATOM 657 C C . HIS A 1 81 ? -2.596 9.752 12.730 1.00 97.56 81 HIS A C 1
ATOM 659 O O . HIS A 1 81 ? -3.819 9.873 12.683 1.00 97.56 81 HIS A O 1
ATOM 665 N N . ALA A 1 82 ? -2.007 8.583 12.991 1.00 97.25 82 ALA A N 1
ATOM 666 C CA . ALA A 1 82 ? -2.736 7.337 13.204 1.00 97.25 82 ALA A CA 1
ATOM 667 C C . ALA A 1 82 ? -3.649 7.403 14.434 1.00 97.25 82 ALA A C 1
ATOM 669 O O . ALA A 1 82 ? -4.802 6.982 14.357 1.00 97.25 82 ALA A O 1
ATOM 670 N N . ALA A 1 83 ? -3.161 7.975 15.539 1.00 97.50 83 ALA A N 1
ATOM 671 C CA . ALA A 1 83 ? -3.963 8.196 16.738 1.00 97.50 83 ALA A CA 1
ATOM 672 C C . ALA A 1 83 ? -5.136 9.147 16.455 1.00 97.50 83 ALA A C 1
ATOM 674 O O . ALA A 1 83 ? -6.288 8.802 16.707 1.00 97.50 83 ALA A O 1
ATOM 675 N N . SER A 1 84 ? -4.868 10.295 15.820 1.00 98.31 84 SER A N 1
ATOM 676 C CA . SER A 1 84 ? -5.915 11.257 15.452 1.00 98.31 84 SER A CA 1
ATOM 677 C C . SER A 1 84 ? -6.956 10.660 14.499 1.00 98.31 84 SER A C 1
ATOM 679 O O . SER A 1 84 ? -8.152 10.918 14.641 1.00 98.31 84 SER A O 1
ATOM 681 N N . TYR A 1 85 ? -6.521 9.841 13.538 1.00 98.31 85 TYR A N 1
ATOM 682 C CA . TYR A 1 85 ? -7.418 9.123 12.642 1.00 98.31 85 TYR A CA 1
ATOM 683 C C . TYR A 1 85 ? -8.273 8.098 13.396 1.00 98.31 85 TYR A C 1
ATOM 685 O O . TYR A 1 85 ? -9.479 8.040 13.151 1.00 98.31 85 TYR A O 1
ATOM 693 N N . ALA A 1 86 ? -7.681 7.320 14.308 1.00 98.12 86 ALA A N 1
ATOM 694 C CA . ALA A 1 86 ? -8.389 6.323 15.109 1.00 98.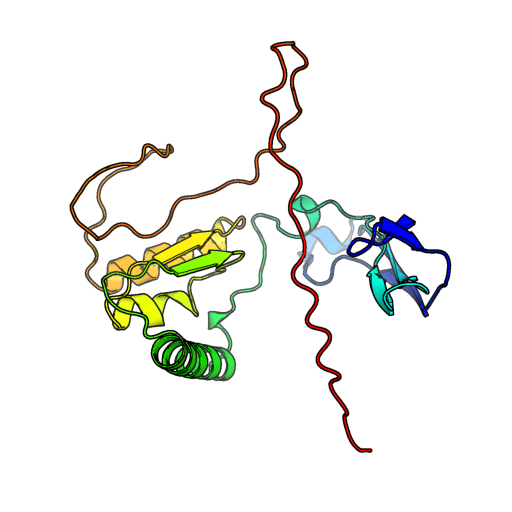12 86 ALA A CA 1
ATOM 695 C C . ALA A 1 86 ? -9.483 6.963 15.978 1.00 98.12 86 ALA A C 1
ATOM 697 O O . ALA A 1 86 ? -10.610 6.465 15.989 1.00 98.12 86 ALA A O 1
ATOM 698 N N . ASP A 1 87 ? -9.193 8.095 16.621 1.00 98.19 87 ASP A N 1
ATOM 699 C CA . ASP A 1 87 ? -10.180 8.858 17.395 1.00 98.19 87 ASP A CA 1
ATOM 700 C C . ASP A 1 87 ? -11.323 9.350 16.495 1.00 98.19 87 ASP A C 1
ATOM 702 O O . ASP A 1 87 ? -12.500 9.081 16.753 1.00 98.19 87 ASP A O 1
ATOM 706 N N . MET A 1 88 ? -10.976 10.001 15.379 1.00 98.56 88 MET A N 1
ATOM 707 C CA . MET A 1 88 ? -11.947 10.550 14.430 1.00 98.56 88 MET A CA 1
ATOM 708 C C . MET A 1 88 ? -12.865 9.470 13.850 1.00 98.56 88 MET A C 1
ATOM 710 O O . MET A 1 88 ? -14.081 9.662 13.780 1.00 98.56 88 MET A O 1
ATOM 714 N N . ILE A 1 89 ? -12.312 8.332 13.418 1.00 98.38 89 ILE A N 1
ATOM 715 C CA . ILE A 1 89 ? -13.110 7.278 12.787 1.00 98.38 89 ILE A CA 1
ATOM 716 C C . ILE A 1 89 ? -13.951 6.514 13.813 1.00 98.38 89 ILE A C 1
ATOM 718 O O . ILE A 1 89 ? -15.074 6.116 13.493 1.00 98.38 89 ILE A O 1
ATOM 722 N N . THR A 1 90 ? -13.452 6.372 15.046 1.00 98.19 90 THR A N 1
ATOM 723 C CA . THR A 1 90 ? -14.201 5.808 16.175 1.00 98.19 90 THR A CA 1
ATOM 724 C C . THR A 1 90 ? -15.441 6.638 16.457 1.00 98.19 90 THR A C 1
ATOM 726 O O . THR A 1 90 ? -16.540 6.088 16.501 1.00 98.19 90 THR A O 1
ATOM 729 N N . GLU A 1 91 ? -15.306 7.961 16.554 1.00 98.25 91 GLU A N 1
ATOM 730 C CA . GLU A 1 91 ? -16.451 8.852 16.748 1.00 98.25 91 GLU A CA 1
ATOM 731 C C . GLU A 1 91 ? -17.392 8.824 15.537 1.00 98.25 91 GLU A C 1
ATOM 733 O O . GLU A 1 91 ? -18.601 8.632 15.675 1.00 98.25 91 GLU A O 1
ATOM 738 N N . ARG A 1 92 ? -16.855 8.948 14.320 1.00 98.38 92 ARG A N 1
ATOM 739 C CA . ARG A 1 92 ? -17.663 9.017 13.096 1.00 98.38 92 ARG A CA 1
ATOM 740 C C . ARG A 1 92 ? -18.522 7.774 12.868 1.00 98.38 92 ARG A C 1
ATOM 742 O O . ARG A 1 92 ? -19.643 7.900 12.377 1.00 98.38 92 ARG A O 1
ATOM 749 N N . LEU A 1 93 ? -17.991 6.590 13.162 1.00 98.06 93 LEU A N 1
ATOM 750 C CA . LEU A 1 93 ? -18.687 5.314 12.970 1.00 98.06 93 LEU A CA 1
ATOM 751 C C . LEU A 1 93 ? -19.307 4.769 14.262 1.00 98.06 93 LEU A C 1
ATOM 753 O O . LEU A 1 93 ? -19.929 3.710 14.218 1.00 98.06 93 LEU A O 1
ATOM 757 N N . GLN A 1 94 ? -19.164 5.491 15.381 1.00 98.06 94 GLN A N 1
ATOM 758 C CA . GLN A 1 94 ? -19.623 5.083 16.712 1.00 98.06 94 GLN A CA 1
ATOM 759 C C . GLN A 1 94 ? -19.077 3.699 17.101 1.00 98.06 94 GLN A C 1
ATOM 761 O O . GLN A 1 94 ? -19.817 2.814 17.537 1.00 98.06 94 GLN A O 1
ATOM 766 N N . LEU A 1 95 ? -17.773 3.496 16.888 1.00 97.81 95 LEU A N 1
ATOM 767 C CA . LEU A 1 95 ? -17.110 2.236 17.212 1.00 97.81 95 LEU A CA 1
ATOM 768 C C . LEU A 1 95 ? -16.994 2.074 18.729 1.00 97.81 95 LEU A C 1
ATOM 770 O O . LEU A 1 95 ? -16.728 3.026 19.460 1.00 97.81 95 LEU A O 1
ATOM 774 N N . GLY A 1 96 ? -17.173 0.846 19.202 1.00 94.81 96 GLY A N 1
ATOM 775 C CA . GLY A 1 96 ? -17.051 0.510 20.616 1.00 94.81 96 GLY A CA 1
ATOM 776 C C . GLY A 1 96 ? -16.719 -0.962 20.817 1.00 94.81 96 GLY A C 1
ATOM 777 O O . GLY A 1 96 ? -16.377 -1.672 19.875 1.00 94.81 96 GLY A O 1
ATOM 778 N N . SER A 1 97 ? -16.872 -1.457 22.042 1.00 93.88 97 SER A N 1
ATOM 779 C CA . SER A 1 97 ? -16.529 -2.845 22.396 1.00 93.88 97 SER A CA 1
ATOM 780 C C . SER A 1 97 ? -17.354 -3.921 21.675 1.00 93.88 97 SER A C 1
ATOM 782 O O . SER A 1 97 ? -16.999 -5.095 21.718 1.00 93.88 97 SER A O 1
ATOM 784 N N . GLN A 1 98 ? -18.463 -3.537 21.034 1.00 95.25 98 GLN A N 1
ATOM 785 C CA . GLN A 1 98 ? -19.297 -4.417 20.203 1.00 95.25 98 GLN A CA 1
ATOM 786 C C . GLN A 1 98 ? -18.925 -4.367 18.712 1.00 95.25 98 GLN A C 1
ATOM 788 O O . GLN A 1 98 ? -19.500 -5.094 17.905 1.00 95.25 98 GLN A O 1
ATOM 793 N N . SER A 1 99 ? -17.998 -3.491 18.333 1.00 96.88 99 SER A N 1
ATOM 794 C CA . SER A 1 99 ? -17.441 -3.414 16.986 1.00 96.88 99 SER A CA 1
ATOM 795 C C . SER A 1 99 ? -16.265 -4.381 16.838 1.00 96.88 99 SER A C 1
ATOM 797 O O . SER A 1 99 ? -15.705 -4.859 17.821 1.00 96.88 99 SER A O 1
ATOM 799 N N . PHE A 1 100 ? -15.873 -4.652 15.595 1.00 95.12 100 PHE A N 1
ATOM 800 C CA . PHE A 1 100 ? -14.673 -5.424 15.291 1.00 95.12 100 PHE A CA 1
ATOM 801 C C . PHE A 1 100 ? -13.933 -4.764 14.129 1.00 95.12 100 PHE A C 1
ATOM 803 O O . PHE A 1 100 ? -14.475 -4.667 13.026 1.00 95.12 100 PHE A O 1
ATOM 810 N N . VAL A 1 101 ? -12.724 -4.264 14.384 1.00 96.25 101 VAL A N 1
ATOM 811 C CA . VAL A 1 101 ? -11.916 -3.547 13.388 1.00 96.25 101 VAL A CA 1
ATOM 812 C C . VAL A 1 101 ? -10.953 -4.516 12.716 1.00 96.25 101 VAL A C 1
ATOM 814 O O . VAL A 1 101 ? -10.207 -5.216 13.390 1.00 96.25 101 VAL A O 1
ATOM 817 N N . ILE A 1 102 ? -10.940 -4.539 11.386 1.00 96.44 102 ILE A N 1
ATOM 818 C CA . ILE A 1 102 ? -9.964 -5.318 10.620 1.00 96.44 102 ILE A CA 1
ATOM 819 C C . ILE A 1 102 ? -9.109 -4.358 9.804 1.00 96.44 102 ILE A C 1
ATOM 821 O O . ILE A 1 102 ? -9.649 -3.553 9.045 1.00 96.44 102 ILE A O 1
ATOM 825 N N . GLU A 1 103 ? -7.791 -4.461 9.945 1.00 95.44 103 GLU A N 1
ATOM 826 C CA . GLU A 1 103 ? -6.827 -3.720 9.131 1.00 95.44 103 GLU A CA 1
ATOM 827 C C . GLU A 1 103 ? -6.084 -4.677 8.193 1.00 95.44 103 GLU A C 1
ATOM 829 O O . GLU A 1 103 ? -5.525 -5.685 8.623 1.00 95.44 103 GLU A O 1
ATOM 834 N N . VAL A 1 104 ? -6.078 -4.358 6.899 1.00 94.69 104 VAL A N 1
ATOM 835 C CA . VAL A 1 104 ? -5.293 -5.074 5.884 1.00 94.69 104 VAL A CA 1
ATOM 836 C C . VAL A 1 104 ? -3.983 -4.329 5.667 1.00 94.69 104 VAL A C 1
ATOM 838 O O . VAL A 1 104 ? -4.012 -3.112 5.506 1.00 94.69 104 VAL A O 1
ATOM 841 N N . ALA A 1 105 ? -2.872 -5.066 5.607 1.00 90.31 105 ALA A N 1
ATOM 842 C CA . ALA A 1 105 ? -1.510 -4.531 5.623 1.00 90.31 105 ALA A CA 1
ATOM 843 C C . ALA A 1 105 ? -1.241 -3.704 6.892 1.00 90.31 105 ALA A C 1
ATOM 845 O O . ALA A 1 105 ? -0.792 -2.561 6.828 1.00 90.31 105 ALA A O 1
ATOM 846 N N . SER A 1 106 ? -1.554 -4.293 8.054 1.00 91.31 106 SER A N 1
ATOM 847 C CA . SER A 1 106 ? -1.465 -3.626 9.361 1.00 91.31 106 SER A CA 1
ATOM 848 C C . SER A 1 106 ? -0.038 -3.312 9.820 1.00 91.31 106 SER A C 1
ATOM 850 O O . SER A 1 106 ? 0.145 -2.664 10.853 1.00 91.31 106 SER A O 1
ATOM 852 N N . ASN A 1 107 ? 0.977 -3.778 9.083 1.00 91.31 107 ASN A N 1
ATOM 853 C CA . ASN A 1 107 ? 2.387 -3.552 9.368 1.00 91.31 107 ASN A CA 1
ATOM 854 C C . ASN A 1 107 ? 2.731 -3.932 10.822 1.00 91.31 107 ASN A C 1
ATOM 856 O O . ASN A 1 107 ? 2.401 -5.027 11.274 1.00 91.31 107 ASN A O 1
ATOM 860 N N . ASP A 1 108 ? 3.397 -3.042 11.550 1.00 89.50 108 ASP A N 1
ATOM 861 C CA . ASP A 1 108 ? 3.823 -3.196 12.940 1.00 89.50 108 ASP A CA 1
ATOM 862 C C . ASP A 1 108 ? 2.742 -2.815 13.969 1.00 89.50 108 ASP A C 1
ATOM 864 O O . ASP A 1 108 ? 3.044 -2.600 15.144 1.00 89.50 108 ASP A O 1
ATOM 868 N N . GLY A 1 109 ? 1.476 -2.731 13.542 1.00 91.38 109 GLY A N 1
ATOM 869 C CA . GLY A 1 109 ? 0.326 -2.485 14.414 1.00 91.38 109 GLY A CA 1
ATOM 870 C C . GLY A 1 109 ? 0.181 -1.031 14.871 1.00 91.38 109 GLY A C 1
ATOM 871 O O . GLY A 1 109 ? -0.592 -0.751 15.794 1.00 91.38 109 GLY A O 1
ATOM 872 N N . TYR A 1 110 ? 0.896 -0.096 14.234 1.00 93.00 110 TYR A N 1
ATOM 873 C CA . TYR A 1 110 ? 0.927 1.321 14.608 1.00 93.00 110 TYR A CA 1
ATOM 874 C C . TYR A 1 110 ? -0.460 1.977 14.727 1.00 93.00 110 TYR A C 1
ATOM 876 O O . TYR A 1 110 ? -0.640 2.858 15.574 1.00 93.00 110 TYR A O 1
ATOM 884 N N . LEU A 1 111 ? -1.426 1.562 13.896 1.00 95.56 111 LEU A N 1
ATOM 885 C CA . LEU A 1 111 ? -2.801 2.051 13.924 1.00 95.56 111 LEU A CA 1
ATOM 886 C C . LEU A 1 111 ? -3.656 1.268 14.929 1.00 95.56 111 LEU A C 1
ATOM 888 O O . LEU A 1 111 ? -4.316 1.875 15.776 1.00 95.56 111 LEU A O 1
ATOM 892 N N . LEU A 1 112 ? -3.629 -0.066 14.866 1.00 94.88 112 LEU A N 1
ATOM 893 C CA . LEU A 1 112 ? -4.498 -0.929 15.672 1.00 94.88 112 LEU A CA 1
ATOM 894 C C . LEU A 1 112 ? -4.305 -0.787 17.181 1.00 94.88 112 LEU A C 1
ATOM 896 O O . LEU A 1 112 ? -5.287 -0.885 17.918 1.00 94.88 112 LEU A O 1
ATOM 900 N N . LYS A 1 113 ? -3.097 -0.457 17.653 1.00 92.19 113 LYS A N 1
ATOM 901 C CA . LYS A 1 113 ? -2.851 -0.204 19.084 1.00 92.19 113 LYS A CA 1
ATOM 902 C C . LYS A 1 113 ? -3.788 0.856 19.684 1.00 92.19 113 LYS A C 1
ATOM 904 O O . LYS A 1 113 ? -4.126 0.771 20.861 1.00 92.19 113 LYS A O 1
ATOM 909 N N . ASN A 1 114 ? -4.238 1.827 18.882 1.00 95.38 114 ASN A N 1
ATOM 910 C CA . ASN A 1 114 ? -5.139 2.889 19.337 1.00 95.38 114 ASN A CA 1
ATOM 911 C C . ASN A 1 114 ? -6.561 2.349 19.575 1.00 95.38 114 ASN A C 1
ATOM 913 O O . ASN A 1 114 ? -7.183 2.672 20.583 1.00 95.38 114 ASN A O 1
ATOM 917 N N . PHE A 1 115 ? -7.051 1.456 18.706 1.00 94.25 115 PHE A N 1
ATOM 918 C CA . PHE A 1 115 ? -8.348 0.792 18.890 1.00 94.25 115 PHE A CA 1
ATOM 919 C C . PHE A 1 115 ? -8.327 -0.172 20.082 1.00 94.25 115 PHE A C 1
ATOM 921 O O . PHE A 1 115 ? -9.272 -0.189 20.871 1.00 94.25 115 PHE A O 1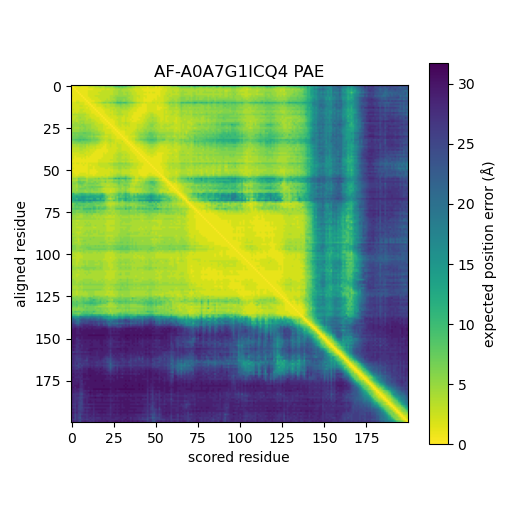
ATOM 928 N N . VAL A 1 116 ? -7.221 -0.901 20.274 1.00 91.06 116 VAL A N 1
ATOM 929 C CA . VAL A 1 116 ? -7.019 -1.753 21.458 1.00 91.06 116 VAL A CA 1
ATOM 930 C C . VAL A 1 116 ? -7.068 -0.924 22.742 1.00 91.06 116 VAL A C 1
ATOM 932 O O . VAL A 1 116 ? -7.780 -1.290 23.677 1.00 91.06 116 VAL A O 1
ATOM 935 N N . ALA A 1 117 ? -6.372 0.218 22.781 1.00 90.12 117 ALA A N 1
ATOM 936 C CA . ALA A 1 117 ? -6.390 1.126 23.928 1.00 90.12 117 ALA A CA 1
ATOM 937 C C . ALA A 1 117 ? -7.795 1.690 24.219 1.00 90.12 117 ALA A C 1
ATOM 939 O O . ALA A 1 117 ? -8.150 1.883 25.381 1.00 90.12 117 ALA A O 1
ATOM 940 N N . ALA A 1 118 ? -8.618 1.886 23.184 1.00 90.75 118 ALA A N 1
ATOM 941 C CA . ALA A 1 118 ? -10.022 2.284 23.303 1.00 90.75 118 ALA A CA 1
ATOM 942 C C . ALA A 1 118 ? -10.975 1.125 23.678 1.00 90.75 118 ALA A C 1
ATOM 944 O O . ALA A 1 118 ? -12.186 1.325 23.785 1.00 90.75 118 ALA A O 1
ATOM 945 N N . GLY A 1 119 ? -10.460 -0.094 23.882 1.00 90.50 119 GLY A N 1
ATOM 946 C CA . GLY A 1 119 ? -11.261 -1.272 24.220 1.00 90.50 119 GLY A CA 1
ATOM 947 C C . GLY A 1 119 ? -12.084 -1.822 23.051 1.00 90.50 119 GLY A C 1
ATOM 948 O O . GLY A 1 119 ? -13.097 -2.489 23.277 1.00 90.50 119 GLY A O 1
ATOM 949 N N . ILE A 1 120 ? -11.673 -1.537 21.814 1.00 93.50 120 ILE A N 1
ATOM 950 C CA . ILE A 1 120 ? -12.317 -2.009 20.588 1.00 93.50 120 ILE A CA 1
ATOM 951 C C . ILE A 1 120 ? -11.563 -3.253 20.087 1.00 93.50 120 ILE A C 1
ATOM 953 O O . ILE A 1 120 ? -10.368 -3.165 19.798 1.00 93.50 120 ILE A O 1
ATOM 957 N N . PRO A 1 121 ? -12.231 -4.413 19.964 1.00 91.31 121 PRO A N 1
ATOM 958 C CA . PRO A 1 121 ? -11.636 -5.614 19.385 1.00 91.31 121 PRO A CA 1
ATOM 959 C C . PRO A 1 121 ? -11.133 -5.392 17.953 1.00 91.31 121 PRO A C 1
ATOM 961 O O . PRO A 1 121 ? -11.827 -4.779 17.134 1.00 91.31 121 PRO A O 1
ATOM 964 N N . CYS A 1 122 ? -9.960 -5.937 17.622 1.00 93.50 122 CYS A N 1
ATOM 965 C CA . CYS A 1 122 ? -9.404 -5.804 16.281 1.00 93.50 122 CYS A CA 1
ATOM 966 C C . CYS A 1 122 ? -8.552 -6.989 15.808 1.00 93.50 122 CYS A C 1
ATOM 968 O O . CYS A 1 122 ? -8.079 -7.800 16.602 1.00 93.50 122 CYS A O 1
ATOM 970 N N . LEU A 1 123 ? -8.328 -7.047 14.495 1.00 91.38 123 LEU A N 1
ATOM 971 C CA . LEU A 1 123 ? -7.464 -8.003 13.808 1.00 91.38 123 LEU A CA 1
ATOM 972 C C . LEU A 1 123 ? -6.667 -7.290 12.712 1.00 91.38 123 LEU A C 1
ATOM 974 O O . LEU A 1 123 ? -7.253 -6.685 11.817 1.00 91.38 123 LEU A O 1
ATOM 978 N N . GLY A 1 124 ? -5.344 -7.414 12.737 1.00 91.25 124 GLY A N 1
ATOM 979 C CA . GLY A 1 124 ? -4.514 -7.034 11.599 1.00 91.25 124 GLY A CA 1
ATOM 980 C C . GLY A 1 124 ? -4.135 -8.224 10.733 1.00 91.25 124 GLY A C 1
ATOM 981 O O . GLY A 1 124 ? -3.928 -9.335 11.226 1.00 91.25 124 GLY A O 1
ATOM 982 N N . ILE A 1 125 ? -4.054 -7.971 9.432 1.00 90.12 125 ILE A N 1
ATOM 983 C CA . ILE A 1 125 ? -3.605 -8.909 8.410 1.00 90.12 125 ILE A CA 1
ATOM 984 C C . ILE A 1 125 ? -2.323 -8.338 7.812 1.00 90.12 125 ILE A C 1
ATOM 986 O O . ILE A 1 125 ? -2.369 -7.335 7.104 1.00 90.12 125 ILE A O 1
ATOM 990 N N . GLU A 1 126 ? -1.192 -8.989 8.069 1.00 87.00 126 GLU A N 1
ATOM 991 C CA . GLU A 1 126 ? 0.121 -8.556 7.591 1.00 87.00 126 GLU A CA 1
ATOM 992 C C . GLU A 1 126 ? 0.893 -9.753 7.008 1.00 87.00 126 GLU A C 1
ATOM 994 O O . GLU A 1 126 ? 1.124 -10.731 7.726 1.00 87.00 126 GLU A O 1
ATOM 999 N N . PRO A 1 127 ? 1.269 -9.725 5.713 1.00 81.81 127 PRO A N 1
ATOM 1000 C CA . PRO A 1 127 ? 2.035 -10.811 5.102 1.00 81.81 127 PRO A CA 1
ATOM 1001 C C . PRO A 1 127 ? 3.487 -10.893 5.598 1.00 81.81 127 PRO A C 1
ATOM 1003 O O . PRO A 1 127 ? 4.084 -11.972 5.556 1.00 81.81 127 PRO A O 1
ATOM 1006 N N . THR A 1 128 ? 4.061 -9.786 6.070 1.00 80.31 128 THR A N 1
ATOM 1007 C CA . THR A 1 128 ? 5.471 -9.701 6.454 1.00 80.31 128 THR A CA 1
ATOM 1008 C C . THR A 1 128 ? 5.695 -10.183 7.888 1.00 80.31 128 THR A C 1
ATOM 1010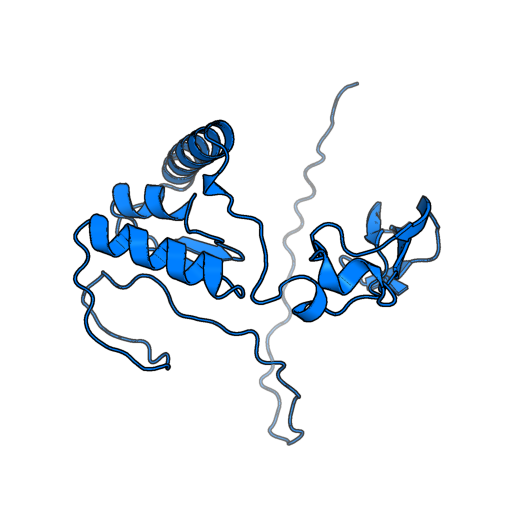 O O . THR A 1 128 ? 5.191 -9.614 8.855 1.00 80.31 128 THR A O 1
ATOM 1013 N N . THR A 1 129 ? 6.525 -11.218 8.042 1.00 81.31 129 THR A N 1
ATOM 1014 C CA . THR A 1 129 ? 6.807 -11.843 9.350 1.00 81.31 129 THR A CA 1
ATOM 1015 C C . THR A 1 129 ? 7.400 -10.864 10.370 1.00 81.31 129 THR A C 1
ATOM 1017 O O . THR A 1 129 ? 7.014 -10.888 11.536 1.00 81.31 129 THR A O 1
ATOM 1020 N N . SER A 1 130 ? 8.343 -10.014 9.954 1.00 79.94 130 SER A N 1
ATOM 1021 C CA . SER A 1 130 ? 9.075 -9.111 10.851 1.00 79.94 130 SER A CA 1
ATOM 1022 C C . SER A 1 130 ? 8.170 -8.046 11.477 1.00 79.94 130 SER A C 1
ATOM 1024 O O . SER A 1 130 ? 8.216 -7.826 12.687 1.00 79.94 130 SER A O 1
ATOM 1026 N N . THR A 1 131 ? 7.302 -7.425 10.679 1.00 78.44 131 THR A N 1
ATOM 1027 C CA . THR A 1 131 ? 6.363 -6.400 11.149 1.00 78.44 131 THR A CA 1
ATOM 1028 C C . THR A 1 131 ? 5.231 -7.018 11.966 1.00 78.44 131 THR A C 1
ATOM 1030 O O . THR A 1 131 ? 4.896 -6.488 13.022 1.00 78.44 131 THR A O 1
ATOM 1033 N N . ALA A 1 132 ? 4.719 -8.189 11.566 1.00 82.69 132 ALA A N 1
ATOM 1034 C CA . ALA A 1 132 ? 3.722 -8.918 12.351 1.00 82.69 132 ALA A CA 1
ATOM 1035 C C . ALA A 1 132 ? 4.244 -9.274 13.758 1.00 82.69 132 ALA A C 1
ATOM 1037 O O . ALA A 1 132 ? 3.572 -9.012 14.753 1.00 82.69 132 ALA A O 1
ATOM 1038 N N . ALA A 1 133 ? 5.480 -9.776 13.862 1.00 83.56 133 ALA A N 1
ATOM 1039 C CA . ALA A 1 133 ? 6.102 -10.076 15.153 1.00 83.56 133 ALA A CA 1
ATOM 1040 C C . ALA A 1 133 ? 6.302 -8.817 16.021 1.00 83.56 133 ALA A C 1
ATOM 1042 O O . ALA A 1 133 ? 6.147 -8.870 17.243 1.00 83.56 133 ALA A O 1
ATOM 1043 N N . ALA A 1 134 ? 6.621 -7.671 15.407 1.00 82.12 134 ALA A N 1
ATOM 1044 C CA . ALA A 1 134 ? 6.731 -6.402 16.123 1.00 82.12 134 ALA A CA 1
ATOM 1045 C C . ALA A 1 134 ? 5.381 -5.938 16.698 1.00 82.12 134 ALA A C 1
ATOM 1047 O O . ALA A 1 134 ? 5.349 -5.447 17.828 1.00 82.12 134 ALA A O 1
ATOM 1048 N N . ALA A 1 135 ? 4.278 -6.139 15.969 1.00 81.75 135 ALA A N 1
ATOM 1049 C CA . ALA A 1 135 ? 2.929 -5.844 16.455 1.00 81.75 135 ALA A CA 1
ATOM 1050 C C . ALA A 1 135 ? 2.556 -6.718 17.671 1.00 81.75 135 ALA A C 1
ATOM 1052 O O . ALA A 1 135 ? 2.131 -6.200 18.705 1.00 81.75 135 ALA A O 1
ATOM 1053 N N . GLU A 1 136 ? 2.791 -8.032 17.592 1.00 82.56 136 GLU A N 1
ATOM 1054 C CA . GLU A 1 136 ? 2.511 -8.989 18.679 1.00 82.56 136 GLU A CA 1
ATOM 1055 C C . GLU A 1 136 ? 3.323 -8.686 19.956 1.00 82.56 136 GLU A C 1
ATOM 1057 O O . GLU A 1 136 ? 2.829 -8.803 21.084 1.00 82.56 136 GLU A O 1
ATOM 1062 N N . ALA A 1 137 ? 4.574 -8.242 19.804 1.00 78.19 137 ALA A N 1
ATOM 1063 C CA . ALA A 1 137 ? 5.427 -7.882 20.935 1.00 78.19 137 ALA A CA 1
ATOM 1064 C C . ALA A 1 137 ? 4.902 -6.661 21.719 1.00 78.19 137 ALA A C 1
ATOM 1066 O O . ALA A 1 137 ? 5.057 -6.608 22.943 1.00 78.19 137 ALA A O 1
ATOM 1067 N N . GLN A 1 138 ? 4.259 -5.698 21.048 1.00 68.94 138 GLN A N 1
ATOM 1068 C CA . GLN A 1 138 ? 3.665 -4.519 21.698 1.00 68.94 138 GLN A CA 1
ATOM 1069 C C . GLN A 1 138 ? 2.435 -4.882 22.548 1.00 68.94 138 GLN A C 1
ATOM 1071 O O . GLN A 1 138 ? 2.193 -4.277 23.596 1.00 68.94 138 GLN A O 1
ATOM 1076 N N . GLU A 1 139 ? 1.683 -5.912 22.156 1.00 59.66 139 GLU A N 1
ATOM 1077 C CA . GLU A 1 139 ? 0.533 -6.404 22.923 1.00 59.66 139 GLU A CA 1
ATOM 1078 C C . GLU A 1 139 ? 0.960 -7.026 24.259 1.00 59.66 139 GLU A C 1
ATOM 1080 O O . GLU A 1 139 ? 0.351 -6.763 25.300 1.00 59.66 139 GLU A O 1
ATOM 1085 N N . SER A 1 140 ? 2.061 -7.781 24.254 1.00 49.41 140 SER A N 1
ATOM 1086 C CA . SER A 1 140 ? 2.600 -8.423 25.462 1.00 49.41 140 SER A CA 1
ATOM 1087 C C . SER A 1 140 ? 3.027 -7.405 26.531 1.00 49.41 140 SER A C 1
ATOM 1089 O O . SER A 1 140 ? 2.992 -7.701 27.724 1.00 49.41 140 SER A O 1
ATOM 1091 N N . GLN A 1 141 ? 3.379 -6.181 26.128 1.00 45.25 141 GLN A N 1
ATOM 1092 C CA . GLN A 1 141 ? 3.691 -5.076 27.045 1.00 45.25 141 GLN A CA 1
ATOM 1093 C C . GLN A 1 141 ? 2.434 -4.363 27.571 1.00 45.25 141 GLN A C 1
ATOM 1095 O O . GLN A 1 141 ? 2.486 -3.703 28.607 1.00 45.25 141 GLN A O 1
ATOM 1100 N N . SER A 1 142 ? 1.298 -4.533 26.892 1.00 45.12 142 SER A N 1
ATOM 1101 C CA . SER A 1 142 ? 0.018 -3.880 27.192 1.00 45.12 142 SER A CA 1
ATOM 1102 C C . SER A 1 142 ? -0.896 -4.716 28.110 1.00 45.12 142 SER A C 1
ATOM 1104 O O . SER A 1 142 ? -2.023 -4.315 28.392 1.00 45.12 142 SER A O 1
ATOM 1106 N N . GLY A 1 143 ? -0.421 -5.868 28.607 1.00 37.00 143 GLY A N 1
ATOM 1107 C CA . GLY A 1 143 ? -1.135 -6.709 29.580 1.00 37.00 143 GLY A CA 1
ATOM 1108 C C . GLY A 1 143 ? -2.082 -7.765 28.988 1.00 37.00 143 GLY A C 1
ATOM 1109 O O . GLY A 1 143 ? -2.932 -8.287 29.713 1.00 37.00 143 GLY A O 1
ATOM 1110 N N . GLY A 1 144 ? -1.954 -8.100 27.698 1.00 40.72 144 GLY A N 1
ATOM 1111 C CA . GLY A 1 144 ? -2.656 -9.225 27.066 1.00 40.72 144 GLY A CA 1
ATOM 1112 C C . GLY A 1 144 ? -1.969 -10.563 27.365 1.00 40.72 144 GLY A C 1
ATOM 1113 O O . GLY A 1 144 ? -0.769 -10.711 27.157 1.00 40.72 144 GLY A O 1
ATOM 1114 N N . ASN A 1 145 ? -2.709 -11.543 27.891 1.00 36.62 145 ASN A N 1
ATOM 1115 C CA . ASN A 1 145 ? -2.160 -12.841 28.291 1.00 36.62 145 ASN A CA 1
ATOM 1116 C C . ASN A 1 145 ? -1.957 -13.744 27.056 1.00 36.62 145 ASN A C 1
ATOM 1118 O O . ASN A 1 145 ? -2.933 -14.224 26.477 1.00 36.62 145 ASN A O 1
ATOM 1122 N N . SER A 1 146 ? -0.707 -13.992 26.660 1.00 42.78 146 SER A N 1
ATOM 1123 C CA . SER A 1 146 ? -0.341 -14.850 25.528 1.00 42.78 146 SER A CA 1
ATOM 1124 C C . SER A 1 146 ? -0.042 -16.282 25.992 1.00 42.78 146 SER A C 1
ATOM 1126 O O . SER A 1 146 ? 0.950 -16.558 26.662 1.00 42.78 146 SER A O 1
ATOM 1128 N N . SER A 1 147 ? -0.899 -17.241 25.630 1.00 36.44 147 SER A N 1
ATOM 1129 C CA . SER A 1 147 ? -0.531 -18.664 25.684 1.00 36.44 147 SER A CA 1
ATOM 1130 C C . SER A 1 147 ? -1.239 -19.485 24.595 1.00 36.44 147 SER A C 1
ATOM 1132 O O . SER A 1 147 ? -2.454 -19.661 24.637 1.00 36.44 147 SER A O 1
ATOM 1134 N N . GLY A 1 148 ? -0.458 -20.002 23.629 1.00 30.00 148 GLY A N 1
ATOM 1135 C CA . GLY A 1 148 ? -0.846 -21.108 22.732 1.00 30.00 148 GLY A CA 1
ATOM 1136 C C . GLY A 1 148 ? -0.521 -20.935 21.234 1.00 30.00 148 GLY A C 1
ATOM 1137 O O . GLY A 1 148 ? -1.302 -20.341 20.504 1.00 30.00 148 GLY A O 1
ATOM 1138 N N . ASN A 1 149 ? 0.591 -21.530 20.780 1.00 34.81 149 ASN A N 1
ATOM 1139 C CA . ASN A 1 149 ? 0.940 -21.872 19.374 1.00 34.81 149 ASN A CA 1
ATOM 1140 C C . ASN A 1 149 ? 0.338 -23.281 19.047 1.00 34.81 149 ASN A C 1
ATOM 1142 O O . ASN A 1 149 ? 0.071 -23.968 20.039 1.00 34.81 149 ASN A O 1
ATOM 1146 N N . PRO A 1 150 ? 0.189 -23.828 17.804 1.00 35.25 150 PRO A N 1
ATOM 1147 C CA . PRO A 1 150 ? 0.723 -23.428 16.489 1.00 35.25 150 PRO A CA 1
ATOM 1148 C C . PRO A 1 150 ? -0.225 -23.590 15.263 1.00 35.25 150 PRO A C 1
ATOM 1150 O O . PRO A 1 150 ? -0.576 -24.704 14.894 1.00 35.25 150 PRO A O 1
ATOM 1153 N N . TRP A 1 151 ? -0.528 -22.469 14.590 1.00 34.84 151 TRP A N 1
ATOM 1154 C CA . TRP A 1 151 ? -1.182 -22.323 13.266 1.00 34.84 151 TRP A CA 1
ATOM 1155 C C . TRP A 1 151 ? -2.516 -23.072 13.054 1.00 34.84 151 TRP A C 1
ATOM 1157 O O . TRP A 1 151 ? -2.470 -24.211 12.629 1.00 34.84 151 TRP A O 1
ATOM 1167 N N . ASP A 1 152 ? -3.684 -22.452 13.289 1.00 31.86 152 ASP A N 1
ATOM 1168 C CA . ASP A 1 152 ? -4.908 -22.658 12.473 1.00 31.86 152 ASP A CA 1
ATOM 1169 C C . ASP A 1 152 ? -6.137 -21.950 13.072 1.00 31.86 152 ASP A C 1
ATOM 1171 O O . ASP A 1 152 ? -6.351 -21.915 14.285 1.00 31.86 152 ASP A O 1
ATOM 1175 N N . ILE A 1 153 ? -6.940 -21.344 12.195 1.00 39.53 153 ILE A N 1
ATOM 1176 C CA . ILE A 1 153 ? -8.212 -20.697 12.527 1.00 39.53 153 ILE A CA 1
ATOM 1177 C C . ILE A 1 153 ? -9.262 -21.789 12.748 1.00 39.53 153 ILE A C 1
ATOM 1179 O O . ILE A 1 153 ? -9.552 -22.542 11.824 1.00 39.53 153 ILE A O 1
ATOM 1183 N N . ASP A 1 154 ? -9.917 -21.795 13.911 1.00 26.41 154 ASP A N 1
ATOM 1184 C CA . ASP A 1 154 ? -11.301 -22.265 13.996 1.00 26.41 154 ASP A CA 1
ATOM 1185 C C . ASP A 1 154 ? -12.109 -21.309 14.884 1.00 26.41 154 ASP A C 1
ATOM 1187 O O . ASP A 1 154 ? -11.914 -21.206 16.096 1.00 26.41 154 ASP A O 1
ATOM 1191 N N . TRP A 1 155 ? -12.966 -20.520 14.237 1.00 34.31 155 TRP A N 1
ATOM 1192 C CA . TRP A 1 155 ? -13.928 -19.621 14.871 1.00 34.31 155 TRP A CA 1
ATOM 1193 C C . TRP A 1 155 ? -15.103 -20.467 15.371 1.00 34.31 155 TRP A C 1
ATOM 1195 O O . TRP A 1 155 ? -15.860 -20.992 14.553 1.00 34.31 155 TRP A O 1
ATOM 1205 N N . PRO A 1 156 ? -15.291 -20.628 16.691 1.00 34.38 156 PRO A N 1
ATOM 1206 C CA . PRO A 1 156 ? -15.966 -19.615 17.512 1.00 34.38 156 PRO A CA 1
ATOM 1207 C C . PRO A 1 156 ? -15.338 -19.512 18.926 1.00 34.38 156 PRO A C 1
ATOM 1209 O O . PRO A 1 156 ? -14.341 -20.166 19.187 1.00 34.38 156 PRO A O 1
ATOM 1212 N N . VAL A 1 157 ? -15.942 -18.736 19.849 1.00 35.59 157 VAL A N 1
ATOM 1213 C CA . VAL A 1 157 ? -15.817 -18.759 21.345 1.00 35.59 157 VAL A CA 1
ATOM 1214 C C . VAL A 1 157 ? -15.473 -17.359 21.902 1.00 35.59 157 VAL A C 1
ATOM 1216 O O . VAL A 1 157 ? -14.346 -16.883 21.867 1.00 35.59 157 VAL A O 1
ATOM 1219 N N . LYS A 1 158 ? -16.487 -16.571 22.275 1.00 29.91 158 LYS A N 1
ATOM 1220 C CA . LYS A 1 158 ? -17.136 -16.505 23.607 1.00 29.91 158 LYS A CA 1
ATOM 1221 C C . LYS A 1 158 ? -16.411 -15.748 24.731 1.00 29.91 158 LYS A C 1
ATOM 1223 O O . LYS A 1 158 ? -17.067 -15.552 25.738 1.00 29.91 158 LYS A O 1
ATOM 1228 N N . ASP A 1 159 ? -15.195 -15.219 24.551 1.00 33.09 159 ASP A N 1
ATOM 1229 C CA . ASP A 1 159 ? -14.546 -14.394 25.604 1.00 33.09 159 ASP A CA 1
ATOM 1230 C C . ASP A 1 159 ? -13.685 -13.208 25.096 1.00 33.09 159 ASP A C 1
ATOM 1232 O O . ASP A 1 159 ? -12.734 -12.769 25.739 1.00 33.09 159 ASP A O 1
ATOM 1236 N N . GLY A 1 160 ? -14.042 -12.630 23.944 1.00 36.66 160 GLY A N 1
ATOM 1237 C CA . GLY A 1 160 ? -13.856 -11.195 23.662 1.00 36.66 160 GLY A CA 1
ATOM 1238 C C . GLY A 1 160 ? -12.445 -10.588 23.583 1.00 36.66 160 GLY A C 1
ATOM 1239 O O . GLY A 1 160 ? -12.360 -9.372 23.446 1.00 36.66 160 GLY A O 1
ATOM 1240 N N . ARG A 1 161 ? -11.348 -11.352 23.653 1.00 37.44 161 ARG A N 1
ATOM 1241 C CA . ARG A 1 161 ? -9.973 -10.823 23.533 1.00 37.44 161 ARG A CA 1
ATOM 1242 C C . ARG A 1 161 ? -9.040 -11.828 22.848 1.00 37.44 161 ARG A C 1
ATOM 1244 O O . ARG A 1 161 ? -8.358 -12.595 23.519 1.00 37.44 161 ARG A O 1
ATOM 1251 N N . ARG A 1 162 ? -9.018 -11.844 21.514 1.00 38.81 162 ARG A N 1
ATOM 1252 C CA . ARG A 1 162 ? -7.877 -12.358 20.736 1.00 38.81 162 ARG A CA 1
ATOM 1253 C C . ARG A 1 162 ? -7.589 -11.405 19.592 1.00 38.81 162 ARG A C 1
ATOM 1255 O O . ARG A 1 162 ? -8.516 -10.960 18.920 1.00 38.81 162 ARG A O 1
ATOM 1262 N N . ILE A 1 163 ? -6.308 -11.121 19.424 1.00 48.62 163 ILE A N 1
ATOM 1263 C CA . ILE A 1 163 ? -5.750 -10.155 18.497 1.00 48.62 163 ILE A CA 1
ATOM 1264 C C . ILE A 1 163 ? -4.720 -10.948 17.674 1.00 48.62 163 ILE A C 1
ATOM 1266 O O . ILE A 1 163 ? -3.971 -11.744 18.236 1.00 48.62 163 ILE A O 1
ATOM 1270 N N . TRP A 1 164 ? -4.750 -10.776 16.351 1.00 46.38 164 TRP A N 1
ATOM 1271 C CA . TRP A 1 164 ? -3.809 -11.324 15.355 1.00 46.38 164 TRP A CA 1
ATOM 1272 C C . TRP A 1 164 ? -3.977 -12.804 14.959 1.00 46.38 164 TRP A C 1
ATOM 1274 O O . TRP A 1 164 ? -3.879 -13.737 15.752 1.00 46.38 164 TRP A O 1
ATOM 1284 N N . SER A 1 165 ? -4.187 -13.022 13.660 1.00 36.97 165 SER A N 1
ATOM 1285 C CA . SER A 1 165 ? -4.039 -14.318 13.000 1.00 36.97 165 SER A CA 1
ATOM 1286 C C . SER A 1 165 ? -3.162 -14.123 11.772 1.00 36.97 165 SER A C 1
ATOM 1288 O O . SER A 1 165 ? -3.485 -13.305 10.909 1.00 36.97 165 SER A O 1
ATOM 1290 N N . ARG A 1 166 ? -2.075 -14.890 11.668 1.00 39.66 166 ARG A N 1
ATOM 1291 C CA . ARG A 1 166 ? -1.231 -14.943 10.472 1.00 39.66 166 ARG A CA 1
ATOM 1292 C C . ARG A 1 166 ? -2.062 -15.452 9.294 1.00 39.66 166 ARG A C 1
ATOM 1294 O O . ARG A 1 166 ? -2.372 -16.638 9.229 1.00 39.66 166 ARG A O 1
ATOM 1301 N N . VAL A 1 167 ? -2.394 -14.581 8.345 1.00 34.34 167 VAL A N 1
ATOM 1302 C CA . VAL A 1 167 ? -2.904 -15.005 7.035 1.00 34.34 167 VAL A CA 1
ATOM 1303 C C . VAL A 1 167 ? -1.751 -14.891 6.049 1.00 34.34 167 VAL A C 1
ATOM 1305 O O . VAL A 1 167 ? -1.528 -13.852 5.435 1.00 34.34 167 VAL A O 1
ATOM 1308 N N . THR A 1 168 ? -0.974 -15.966 5.917 1.00 31.70 168 THR A N 1
ATOM 1309 C CA . THR A 1 168 ? -0.053 -16.098 4.786 1.00 31.70 168 THR A CA 1
ATOM 1310 C C . THR A 1 168 ? -0.898 -16.275 3.528 1.00 31.70 168 THR A C 1
ATOM 1312 O O . THR A 1 168 ? -1.752 -17.160 3.471 1.00 31.70 168 THR A O 1
ATOM 1315 N N . MET A 1 169 ? -0.693 -15.400 2.543 1.00 27.19 169 MET A N 1
ATOM 1316 C CA . MET A 1 169 ? -1.422 -15.383 1.279 1.00 27.19 169 MET A CA 1
ATOM 1317 C C . MET A 1 169 ? -1.144 -16.691 0.517 1.00 27.19 169 MET A C 1
ATOM 1319 O O . MET A 1 169 ? -0.166 -16.816 -0.211 1.00 27.19 169 MET A O 1
ATOM 1323 N N . CYS A 1 170 ? -1.972 -17.713 0.737 1.00 22.95 170 CYS A N 1
ATOM 1324 C CA . CYS A 1 170 ? -1.897 -18.960 -0.010 1.00 22.95 170 CYS A CA 1
ATOM 1325 C C . CYS A 1 170 ? -2.531 -18.718 -1.382 1.00 22.95 170 CYS A C 1
ATOM 1327 O O . CYS A 1 170 ? -3.716 -18.394 -1.487 1.00 22.95 170 CYS A O 1
ATOM 1329 N N . THR A 1 171 ? -1.741 -18.860 -2.442 1.00 22.83 171 THR A N 1
ATOM 1330 C CA . THR A 1 171 ? -2.227 -18.900 -3.819 1.00 22.83 171 THR A CA 1
ATOM 1331 C C . THR A 1 171 ? -3.165 -20.097 -3.974 1.00 22.83 171 THR A C 1
ATOM 1333 O O . THR A 1 171 ? -2.739 -21.237 -4.147 1.00 22.83 171 THR A O 1
ATOM 1336 N N . LEU A 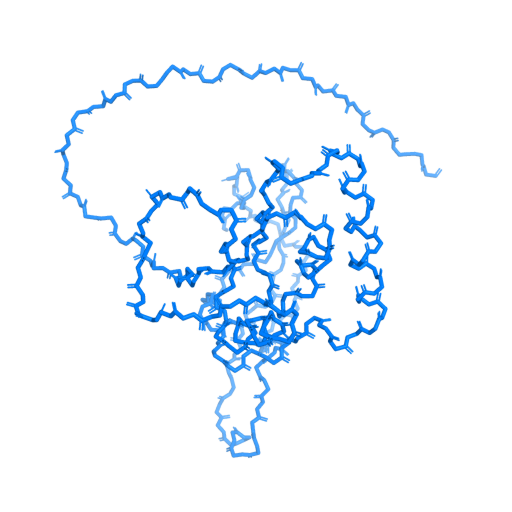1 172 ? -4.474 -19.851 -3.899 1.00 23.47 172 LEU A N 1
ATOM 1337 C CA . LEU A 1 172 ? -5.484 -20.861 -4.197 1.00 23.47 172 LEU A CA 1
ATOM 1338 C C . LEU A 1 172 ? -5.469 -21.139 -5.704 1.00 23.47 172 LEU A C 1
ATOM 1340 O O . LEU A 1 172 ? -6.152 -20.490 -6.495 1.00 23.47 172 LEU A O 1
ATOM 1344 N N . THR A 1 173 ? -4.673 -22.126 -6.108 1.00 22.28 173 THR A N 1
ATOM 1345 C CA . THR A 1 173 ? -4.912 -22.838 -7.361 1.00 22.28 173 THR A CA 1
ATOM 1346 C C . THR A 1 173 ? -6.209 -23.626 -7.199 1.00 22.28 173 THR A C 1
ATOM 1348 O O . THR A 1 173 ? -6.350 -24.465 -6.315 1.00 22.28 173 THR A O 1
ATOM 1351 N N . CYS A 1 174 ? -7.200 -23.285 -8.019 1.00 20.69 174 CYS A N 1
ATOM 1352 C CA . CYS A 1 174 ? -8.516 -23.912 -8.026 1.00 20.69 174 CYS A CA 1
ATOM 1353 C C . CYS A 1 174 ? -8.402 -25.363 -8.534 1.00 20.69 174 CYS A C 1
ATOM 1355 O O . CYS A 1 174 ? -8.012 -25.551 -9.691 1.00 20.69 174 CYS A O 1
ATOM 1357 N N . PRO A 1 175 ? -8.753 -26.394 -7.740 1.00 24.64 175 PRO A N 1
ATOM 1358 C CA . PRO A 1 175 ? -8.974 -27.722 -8.277 1.00 24.64 175 PRO A CA 1
ATOM 1359 C C . PRO A 1 175 ? -10.357 -27.749 -8.926 1.00 24.64 175 PRO A C 1
ATOM 1361 O O . PRO A 1 175 ? -11.380 -27.418 -8.327 1.00 24.64 175 PRO A O 1
ATOM 1364 N N . THR A 1 176 ? -10.374 -28.154 -10.183 1.00 31.44 176 THR A N 1
ATOM 1365 C CA . THR A 1 176 ? -11.574 -28.460 -10.949 1.00 31.44 176 THR A CA 1
ATOM 1366 C C . THR A 1 176 ? -12.318 -29.640 -10.316 1.00 31.44 176 THR A C 1
ATOM 1368 O O . THR A 1 176 ? -11.765 -30.728 -10.209 1.00 31.44 176 THR A O 1
ATOM 1371 N N . SER A 1 177 ? -13.578 -29.457 -9.906 1.00 26.25 177 SER A N 1
ATOM 1372 C CA . SER A 1 177 ? -14.656 -30.456 -10.071 1.00 26.25 177 SER A CA 1
ATOM 1373 C C . SER A 1 177 ? -15.996 -29.993 -9.476 1.00 26.25 177 SER A C 1
ATOM 1375 O O . SER A 1 177 ? -16.177 -29.851 -8.276 1.00 26.25 177 SER A O 1
ATOM 1377 N N . THR A 1 178 ? -16.936 -29.755 -10.393 1.00 34.66 178 THR A N 1
ATOM 1378 C CA . THR A 1 178 ? -18.345 -30.191 -10.379 1.00 34.66 178 THR A CA 1
ATOM 1379 C C . THR A 1 178 ? -19.079 -30.348 -9.038 1.00 34.66 178 THR A C 1
ATOM 1381 O O . THR A 1 178 ? -19.022 -31.418 -8.445 1.00 34.66 178 THR A O 1
ATOM 1384 N N . THR A 1 179 ? -19.942 -29.378 -8.7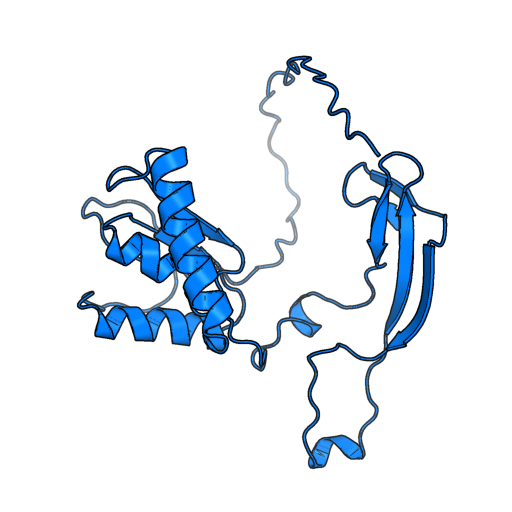12 1.00 29.38 179 THR A N 1
ATOM 1385 C CA . THR A 1 179 ? -21.345 -29.603 -8.294 1.00 29.38 179 THR A CA 1
ATOM 1386 C C . THR A 1 179 ? -22.175 -28.323 -8.512 1.00 29.38 179 THR A C 1
ATOM 1388 O O . THR A 1 179 ? -21.634 -27.223 -8.503 1.00 29.38 179 THR A O 1
ATOM 1391 N N . SER A 1 180 ? -23.466 -28.512 -8.794 1.00 29.48 180 SER A N 1
ATOM 1392 C CA . SER A 1 180 ? -24.461 -27.625 -9.426 1.00 29.48 180 SER A CA 1
ATOM 1393 C C . SER A 1 180 ? -24.636 -26.193 -8.870 1.00 29.48 180 SER A C 1
ATOM 1395 O O . SER A 1 180 ? -24.379 -25.957 -7.691 1.00 29.48 180 SER A O 1
ATOM 1397 N N . PRO A 1 181 ? -25.117 -25.236 -9.698 1.00 30.81 181 PRO A N 1
ATOM 1398 C CA . PRO A 1 181 ? -25.161 -23.818 -9.349 1.00 30.81 181 PRO A CA 1
ATOM 1399 C C . PRO A 1 181 ? -26.291 -23.514 -8.360 1.00 30.81 181 PRO A C 1
ATOM 1401 O O . PRO A 1 181 ? -27.449 -23.857 -8.586 1.00 30.81 181 PRO A O 1
ATOM 1404 N N . VAL A 1 182 ? -25.948 -22.834 -7.270 1.00 33.09 182 VAL A N 1
ATOM 1405 C CA . VAL A 1 182 ? -26.921 -22.108 -6.452 1.00 33.09 182 VAL A CA 1
ATOM 1406 C C . VAL A 1 182 ? -27.129 -20.758 -7.135 1.00 33.09 182 VAL A C 1
ATOM 1408 O O . VAL A 1 182 ? -26.203 -19.947 -7.197 1.00 33.09 182 VAL A O 1
ATOM 1411 N N . ASP A 1 183 ? -28.317 -20.550 -7.701 1.00 30.27 183 ASP A N 1
ATOM 1412 C CA . ASP A 1 183 ? -28.713 -19.290 -8.329 1.00 30.27 183 ASP A CA 1
ATOM 1413 C C . ASP A 1 183 ? -28.778 -18.173 -7.278 1.00 30.27 183 ASP A C 1
ATOM 1415 O O . ASP A 1 183 ? -29.676 -18.126 -6.435 1.00 30.27 183 ASP A O 1
ATOM 1419 N N . TRP A 1 184 ? -27.822 -17.248 -7.343 1.00 28.64 184 TRP A N 1
ATOM 1420 C CA . TRP A 1 184 ? -27.893 -15.979 -6.627 1.00 28.64 184 TRP A CA 1
ATOM 1421 C C . TRP A 1 184 ? -28.738 -14.988 -7.442 1.00 28.64 184 TRP A C 1
ATOM 1423 O O . TRP A 1 184 ? -28.485 -14.821 -8.638 1.00 28.64 184 TRP A O 1
ATOM 1433 N N . PRO A 1 185 ? -29.724 -14.297 -6.841 1.00 27.28 185 PRO A N 1
ATOM 1434 C CA . PRO A 1 185 ? -30.499 -13.295 -7.561 1.00 27.28 185 PRO A CA 1
ATOM 1435 C C . PRO A 1 185 ? -29.605 -12.113 -7.986 1.00 27.28 185 PRO A C 1
ATOM 1437 O O . PRO A 1 185 ? -28.686 -11.737 -7.251 1.00 27.28 185 PRO A O 1
ATOM 1440 N N . PRO A 1 186 ? -29.857 -11.494 -9.156 1.00 31.28 186 PRO A N 1
ATOM 1441 C CA . PRO A 1 186 ? -29.048 -10.387 -9.645 1.00 31.28 186 PRO A CA 1
ATOM 1442 C C . PRO A 1 186 ? -29.168 -9.168 -8.725 1.00 31.28 186 PRO A C 1
ATOM 1444 O O . PRO A 1 186 ? -30.262 -8.702 -8.405 1.00 31.28 186 PRO A O 1
ATOM 1447 N N . TYR A 1 187 ? -28.014 -8.629 -8.335 1.00 30.86 187 TYR A N 1
ATOM 1448 C CA . TYR A 1 187 ? -27.892 -7.407 -7.550 1.00 30.86 187 TYR A CA 1
ATOM 1449 C C . TYR A 1 187 ? -28.430 -6.207 -8.345 1.00 30.86 187 TYR A C 1
ATOM 1451 O O . TYR A 1 187 ? -27.825 -5.759 -9.322 1.00 30.86 187 TYR A O 1
ATOM 1459 N N . SER A 1 188 ? -29.583 -5.677 -7.937 1.00 35.22 188 SER A N 1
ATOM 1460 C CA . SER A 1 188 ? -30.129 -4.421 -8.449 1.00 35.22 188 SER A CA 1
ATOM 1461 C C . SER A 1 188 ? -29.381 -3.238 -7.831 1.00 35.22 188 SER A C 1
ATOM 1463 O O . SER A 1 188 ? -29.415 -3.038 -6.618 1.00 35.22 188 SER A O 1
ATOM 1465 N N . SER A 1 189 ? -28.719 -2.440 -8.666 1.00 31.22 189 SER A N 1
ATOM 1466 C CA . SER A 1 189 ? -28.010 -1.228 -8.255 1.00 31.22 189 SER A CA 1
ATOM 1467 C C . SER A 1 189 ? -28.971 -0.121 -7.791 1.00 31.22 189 SER A C 1
ATOM 1469 O O . SER A 1 189 ? -29.913 0.217 -8.514 1.00 31.22 189 SER A O 1
ATOM 1471 N N . PRO A 1 190 ? -28.723 0.544 -6.649 1.00 33.22 190 PRO A N 1
ATOM 1472 C CA . PRO A 1 190 ? -29.319 1.845 -6.393 1.00 33.22 190 PRO A CA 1
ATOM 1473 C C . PRO A 1 190 ? -28.539 2.909 -7.172 1.00 33.22 190 PRO A C 1
ATOM 1475 O O . PRO A 1 190 ? -27.359 3.160 -6.925 1.00 33.22 190 PRO A O 1
ATOM 1478 N N . LYS A 1 191 ? -29.209 3.552 -8.133 1.00 37.00 191 LYS A N 1
ATOM 1479 C CA . LYS A 1 191 ? -28.746 4.803 -8.740 1.00 37.00 191 LYS A CA 1
ATOM 1480 C C . LYS A 1 191 ? -28.721 5.895 -7.667 1.00 37.00 191 LYS A C 1
ATOM 1482 O O . LYS A 1 191 ? -29.776 6.354 -7.245 1.00 37.00 191 LYS A O 1
ATOM 1487 N N . ALA A 1 192 ? -27.536 6.375 -7.312 1.00 29.56 192 ALA A N 1
ATOM 1488 C CA . ALA A 1 192 ? -27.355 7.691 -6.709 1.00 29.56 192 ALA A CA 1
ATOM 1489 C C . ALA A 1 192 ? -26.060 8.307 -7.253 1.00 29.56 192 ALA A C 1
ATOM 1491 O O . ALA A 1 192 ? -24.980 8.160 -6.694 1.00 29.56 192 ALA A O 1
ATOM 1492 N N . ALA A 1 193 ? -26.175 8.967 -8.405 1.00 32.09 193 ALA A N 1
ATOM 1493 C CA . ALA A 1 193 ? -25.146 9.863 -8.905 1.00 32.09 193 ALA A CA 1
ATOM 1494 C C . ALA A 1 193 ? -25.299 11.212 -8.188 1.00 32.09 193 ALA A C 1
ATOM 1496 O O . ALA A 1 193 ? -26.106 12.042 -8.603 1.00 32.09 193 ALA A O 1
ATOM 1497 N N . SER A 1 194 ? -24.542 11.442 -7.117 1.00 30.66 194 SER A N 1
ATOM 1498 C CA . SER A 1 194 ? -24.332 12.791 -6.583 1.00 30.66 194 SER A CA 1
ATOM 1499 C C . SER A 1 194 ? -23.012 13.331 -7.127 1.00 30.66 194 SER A C 1
ATOM 1501 O O . SER A 1 194 ? -21.934 12.823 -6.822 1.00 30.66 194 SER A O 1
ATOM 1503 N N . ARG A 1 195 ? -23.131 14.337 -7.996 1.00 29.67 195 ARG A N 1
ATOM 1504 C CA . ARG A 1 195 ? -22.034 15.102 -8.594 1.00 29.67 195 ARG A CA 1
ATOM 1505 C C . ARG A 1 195 ? -21.202 15.771 -7.496 1.00 29.67 195 ARG A C 1
ATOM 1507 O O . ARG A 1 195 ? -21.753 16.528 -6.703 1.00 29.67 195 ARG A O 1
ATOM 1514 N N . TRP A 1 196 ? -19.892 15.548 -7.502 1.00 28.98 196 TRP A N 1
ATOM 1515 C CA . TRP A 1 196 ? -18.937 16.344 -6.734 1.00 28.98 196 TRP A CA 1
ATOM 1516 C C . TRP A 1 196 ? -18.397 17.448 -7.650 1.00 28.98 196 TRP A C 1
ATOM 1518 O O . TRP A 1 196 ? -17.652 17.168 -8.585 1.00 28.98 196 TRP A O 1
ATOM 1528 N N . ASN A 1 197 ? -18.831 18.689 -7.422 1.00 26.38 197 ASN A N 1
ATOM 1529 C CA . ASN A 1 197 ? -18.228 19.881 -8.022 1.00 26.38 197 ASN A CA 1
ATOM 1530 C C . ASN A 1 197 ? -17.079 20.338 -7.115 1.00 26.38 197 ASN A C 1
ATOM 1532 O O . ASN A 1 197 ? -17.324 20.670 -5.957 1.00 26.38 197 ASN A O 1
ATOM 1536 N N . PHE A 1 198 ? -15.862 20.405 -7.648 1.00 27.89 198 PHE A N 1
ATOM 1537 C CA . PHE A 1 198 ? -14.764 21.169 -7.055 1.00 27.89 198 PHE A CA 1
ATOM 1538 C C . PHE A 1 198 ? -14.666 22.517 -7.785 1.00 27.89 198 PHE A C 1
ATOM 1540 O O . PHE A 1 198 ? -14.576 22.509 -9.015 1.00 27.89 198 PHE A O 1
ATOM 1547 N N . PRO A 1 199 ? -14.718 23.667 -7.092 1.00 34.72 199 PRO A N 1
ATOM 1548 C CA . PRO A 1 199 ? -14.354 24.940 -7.693 1.00 34.72 199 PRO A CA 1
ATOM 1549 C C . PRO A 1 199 ? -12.825 25.076 -7.759 1.00 34.72 199 PRO A C 1
ATOM 1551 O O . PRO A 1 199 ? -12.119 24.649 -6.844 1.00 34.72 199 PRO A O 1
ATOM 1554 N N . ILE A 1 200 ? -12.363 25.639 -8.876 1.00 45.75 200 ILE A N 1
ATOM 1555 C CA . ILE A 1 200 ? -10.986 26.083 -9.140 1.00 45.75 200 ILE A CA 1
ATOM 1556 C C . ILE A 1 200 ? -10.769 27.426 -8.441 1.00 45.75 200 ILE A C 1
ATOM 1558 O O . ILE A 1 200 ? -11.724 28.239 -8.476 1.00 45.75 200 ILE A O 1
#

Organism: Mycobacterium kansasii (NCBI:txid1768)

pLDDT: mean 73.49, std 27.55, range [20.69, 98.56]

Nearest PDB structures (foldseek):
  5t6b-assembly1_A  TM=9.298E-01  e=1.677E-11  Actinomadura kijaniata
  5t6b-assembly2_B  TM=9.335E-01  e=4.388E-11  Actinomadura kijaniata
  4e33-assembly1_A  TM=9.398E-01  e=6.875E-11  Micromonospora chalcea
  4e2w-assembly1_A  TM=9.224E-01  e=1.224E-10  Micromonospora chalcea
  4e2y-assembly1_A  TM=9.433E-01  e=4.416E-10  Micromonospora chalcea

Sequence (200 aa):
MKCRHCGAPVEHSFVDLGFAPPSNAYLHAEDLRHPEVHYPLRVLVCHRCWLVQTEDYARPEELFSADYAYFSSTSSTWLEHAASYADMITERLQLGSQSFVIEVASNDGYLLKNFVAAGIPCLGIEPTTSTAAAAEAQESQSGGNSSGNPWDIDWPVKDGRRIWSRVTMCTLTCPTSTTSPVDWPPYSSPKAASRWNFPI

Foldseek 3Di:
DADPPPRHDWDAWPDWPAKDAQPQPDDDPVCPPPDGDIDTFTWTADPPPGDIDGDDPDDPCRNQDLPRPDAQVVDPVSLVVLLVVLVVVCVVVVAALPDEEEAEQCFLVSNVVNCVVRNGHYEYEHQHPVSLVNNVVVVVVVPDDDDDDDDDDDDDDDDRDDYYDHDNPDPPPDDDDDDDDDD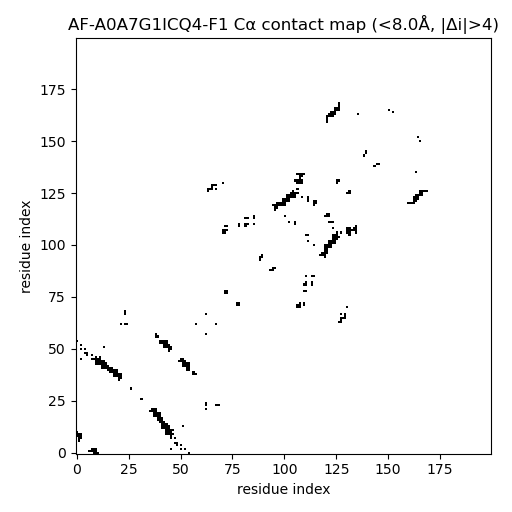DDDDDDDDDDDDDDDDD

Mean predicted aligned error: 13.83 Å